Protein AF-K0T192-F1 (afdb_monomer)

InterPro domains:
  IPR023198 Phosphoglycolate phosphatase-like, domain 2 [G3DSA:1.10.150.240] (77-156)
  IPR023214 HAD superfamily [G3DSA:3.40.50.1000] (57-322)
  IPR036412 HAD-like superfamily [SSF56784] (56-324)

Solvent-accessible surface area (backbone atoms only — not comparable to full-atom values): 19691 Å² total; per-residue (Å²): 141,79,86,85,91,85,89,84,87,86,90,85,88,83,91,82,89,82,92,83,71,78,71,62,58,64,53,53,57,54,51,52,52,48,51,51,49,52,49,50,49,51,51,51,55,59,69,56,54,72,80,48,61,34,41,32,39,40,28,33,28,46,86,26,46,43,26,38,75,43,93,63,31,51,75,14,36,69,41,45,15,50,56,52,11,41,42,73,74,70,48,58,98,76,66,70,74,96,75,77,42,59,80,81,72,42,59,68,85,65,49,64,60,38,29,47,43,47,37,46,53,49,48,41,42,63,72,44,46,94,72,48,48,69,68,64,51,51,76,39,40,68,58,26,52,51,42,23,34,55,57,40,67,75,44,54,50,68,48,54,35,36,39,47,44,63,37,75,46,26,67,62,27,40,30,50,44,45,76,74,41,88,40,51,40,26,32,38,36,34,31,45,38,50,59,49,47,44,50,47,34,53,44,62,54,55,55,80,35,62,38,57,32,72,48,91,67,87,80,74,84,88,44,92,94,46,72,92,62,40,46,40,45,11,27,16,69,78,43,67,83,67,54,74,88,44,74,65,43,34,15,52,37,45,16,51,16,43,51,48,22,50,53,55,52,42,70,68,26,84,55,55,82,50,44,41,35,38,36,39,33,23,24,43,68,28,42,53,46,8,45,56,53,35,70,77,33,93,83,53,60,89,80,42,21,36,23,31,43,35,21,29,62,41,95,40,52,46,64,64,49,45,69,69,56,62,80,72,36,91,79,44,37,52,66,45,64,36,56,84,85,32,36,51,31,39,38,74,60,38,34,36,74,72,67,75,44,134

Nearest PDB structures (foldseek):
  8a0m-assembly1_B  TM=4.640E-01  e=2.268E-02  Haemophilus influenzae
  8a0m-assembly1_A  TM=4.652E-01  e=3.056E-02  Haemophilus influenzae
  3uc9-assembly1_A  TM=4.535E-01  e=5.654E+00  Saccharomyces cerevisiae S288C
  3bol-assembly1_B  TM=2.353E-01  e=2.552E+00  T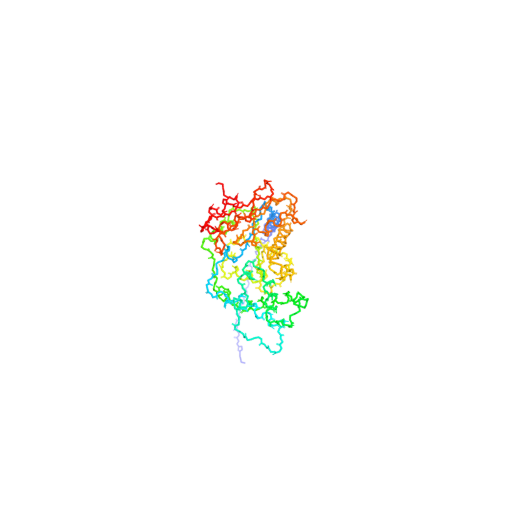hermotoga maritima

Mean predicted aligned error: 8.9 Å

pLDDT: mean 88.18, std 17.3, range [33.03, 98.88]

Organism: Thalassiosira oceanica (NCBI:txid159749)

Radius of gyration: 29.71 Å; Cα contacts (8 Å, |Δi|>4): 617; chains: 1; bounding box: 109×52×79 Å

Foldseek 3Di:
DDDDDDDDDYDDDDDDDDDDDPVVVVVVVVVVVVVVVVVVVVVVVVVPPPQLQAQEEEAEADDLAFKDFAPPCCVFLLNLLLLQLLCVQPNDPPGDDSDDTLVNQDPPLLPVLFASLLSSLSSNCRVCPVNDDLVSSNVCSLVSLLSSLVSSVPDDLCRLCPRMATDAQLLVLLLCCVVPPSNYAYYYQYSHRPSSVLSPCVSHCVVVSVNFAADPDPPDDDRPPCNVSHGAWQYSSNDDPSCNVDSLSSQCRSLVRVLVSLVSSLVPHPDSVSHQEYEYEYADLSRLSSQVVNLPDPSDDPQHATEYEHENSHDDALVRSVVSQPDDDPSRYHYHYDHHPDHSSNNQSVCVSVVNHD

Structure (mmCIF, N/CA/C/O backbone):
data_AF-K0T192-F1
#
_entry.id   AF-K0T192-F1
#
loop_
_atom_site.group_PDB
_atom_site.id
_atom_site.type_symbol
_atom_site.label_atom_id
_atom_site.label_alt_id
_atom_site.label_comp_id
_atom_site.label_asym_id
_atom_site.label_entity_id
_atom_site.label_seq_id
_atom_site.pdbx_PDB_ins_code
_atom_site.Cartn_x
_atom_site.Cartn_y
_atom_site.Cartn_z
_atom_site.occupancy
_atom_site.B_iso_or_equiv
_atom_site.auth_seq_id
_atom_site.auth_comp_id
_atom_site.auth_asym_id
_atom_site.auth_atom_id
_atom_site.pdbx_PDB_model_num
ATOM 1 N N . ASN A 1 1 ? -67.994 -29.868 -55.369 1.00 38.81 1 ASN A N 1
ATOM 2 C CA . ASN A 1 1 ? -68.074 -31.217 -54.784 1.00 38.81 1 ASN A CA 1
ATOM 3 C C . ASN A 1 1 ? -67.898 -31.083 -53.286 1.00 38.81 1 ASN A C 1
ATOM 5 O O . ASN A 1 1 ? -66.833 -30.657 -52.876 1.00 38.81 1 ASN A O 1
ATOM 9 N N . ASP A 1 2 ? -68.826 -31.355 -52.391 1.00 38.16 2 ASP A N 1
ATOM 10 C CA . ASP A 1 2 ? -70.261 -31.602 -52.425 1.00 38.16 2 ASP A CA 1
ATOM 11 C C . ASP A 1 2 ? -70.700 -31.394 -50.968 1.00 38.16 2 ASP A C 1
ATOM 13 O O . ASP A 1 2 ? -70.090 -31.929 -50.043 1.00 38.16 2 ASP A O 1
ATOM 17 N N . THR A 1 3 ? -71.728 -30.581 -50.752 1.00 46.78 3 THR A N 1
ATOM 18 C CA . THR A 1 3 ? -72.638 -30.678 -49.596 1.00 46.78 3 THR A CA 1
ATOM 19 C C . THR A 1 3 ? -73.344 -32.052 -49.645 1.00 46.78 3 THR A C 1
ATOM 21 O O . THR A 1 3 ? -73.442 -32.574 -50.759 1.00 46.78 3 THR A O 1
ATOM 24 N N . PRO A 1 4 ? -73.932 -32.637 -48.558 1.00 61.03 4 PRO A N 1
ATOM 25 C CA . PRO A 1 4 ? -75.023 -31.959 -47.830 1.00 61.03 4 PRO A CA 1
ATOM 26 C C . PRO A 1 4 ? -75.447 -32.431 -46.393 1.00 61.03 4 PRO A C 1
ATOM 28 O O . PRO A 1 4 ? -75.155 -33.528 -45.941 1.00 61.03 4 PRO A O 1
ATOM 31 N N . LEU A 1 5 ? -76.274 -31.571 -45.765 1.00 42.75 5 LEU A N 1
ATOM 32 C CA . LEU A 1 5 ? -77.538 -31.812 -45.013 1.00 42.75 5 LEU A CA 1
ATOM 33 C C . LEU A 1 5 ? -77.615 -32.565 -43.656 1.00 42.75 5 LEU A C 1
ATOM 35 O O . LEU A 1 5 ? -77.166 -33.692 -43.504 1.00 42.75 5 LEU A O 1
ATOM 39 N N . GLY A 1 6 ? -78.416 -31.974 -42.744 1.00 33.03 6 GLY A N 1
ATOM 40 C CA . GLY A 1 6 ? -79.119 -32.655 -41.634 1.00 33.03 6 GLY A CA 1
ATOM 41 C C . GLY A 1 6 ? -79.352 -31.784 -40.379 1.00 33.03 6 GLY A C 1
ATOM 42 O O . GLY A 1 6 ? -78.577 -31.872 -39.443 1.00 33.03 6 GLY A O 1
ATOM 43 N N . VAL A 1 7 ? -80.225 -30.764 -40.388 1.00 39.62 7 VAL A N 1
ATOM 44 C CA . VAL A 1 7 ? -81.619 -30.747 -39.853 1.00 39.62 7 VAL A CA 1
ATOM 45 C C . VAL A 1 7 ? -81.788 -31.074 -38.347 1.00 39.62 7 VAL A C 1
ATOM 47 O O . VAL A 1 7 ? -81.615 -32.220 -37.958 1.00 39.62 7 VAL A O 1
ATOM 50 N N . GLY A 1 8 ? -82.335 -30.124 -37.554 1.00 34.06 8 GLY A N 1
ATOM 51 C CA . GLY A 1 8 ? -83.336 -30.462 -36.512 1.00 34.06 8 GLY A CA 1
ATOM 52 C C . GLY A 1 8 ? -83.352 -29.730 -35.146 1.00 34.06 8 GLY A C 1
ATOM 53 O O . GLY A 1 8 ? -82.794 -30.232 -34.188 1.00 34.06 8 GLY A O 1
ATOM 54 N N . ARG A 1 9 ? -84.140 -28.639 -35.059 1.00 38.06 9 ARG A N 1
ATOM 55 C CA . ARG A 1 9 ? -85.167 -28.272 -34.030 1.00 38.06 9 ARG A CA 1
ATOM 56 C C . ARG A 1 9 ? -84.891 -28.163 -32.493 1.00 38.06 9 ARG A C 1
ATOM 58 O O . ARG A 1 9 ? -84.675 -29.150 -31.814 1.00 38.06 9 ARG A O 1
ATOM 65 N N . LEU A 1 10 ? -85.254 -26.961 -31.992 1.00 37.44 10 LEU A N 1
ATOM 66 C CA . LEU A 1 10 ? -86.164 -26.582 -30.866 1.00 37.44 10 LEU A CA 1
ATOM 67 C C . LEU A 1 10 ? -85.794 -26.757 -29.360 1.00 37.44 10 LEU A C 1
ATOM 69 O O . LEU A 1 10 ? -85.902 -27.838 -28.804 1.00 37.44 10 LEU A O 1
ATOM 73 N N . ALA A 1 11 ? -85.644 -25.583 -28.711 1.00 41.34 11 ALA A N 1
ATOM 74 C CA . ALA A 1 11 ? -86.454 -25.024 -27.596 1.00 41.34 11 ALA A CA 1
ATOM 75 C C . ALA A 1 11 ? -86.122 -25.237 -26.085 1.00 41.34 11 ALA A C 1
ATOM 77 O O . ALA A 1 11 ? -86.049 -26.350 -25.585 1.00 41.34 11 ALA A O 1
ATOM 78 N N . CYS A 1 12 ? -86.160 -24.079 -25.382 1.00 36.75 12 CYS A N 1
ATOM 79 C CA . CYS A 1 12 ? -86.628 -23.770 -24.005 1.00 36.75 12 CYS A CA 1
ATOM 80 C C . CYS A 1 12 ? -85.699 -23.810 -22.754 1.00 36.75 12 CYS A C 1
ATOM 82 O O . CYS A 1 12 ? -85.620 -24.822 -22.074 1.00 36.75 12 CYS A O 1
ATOM 84 N N . GLY A 1 13 ? -85.231 -22.601 -22.357 1.00 36.19 13 GLY A N 1
ATOM 85 C CA . GLY A 1 13 ? -85.265 -21.9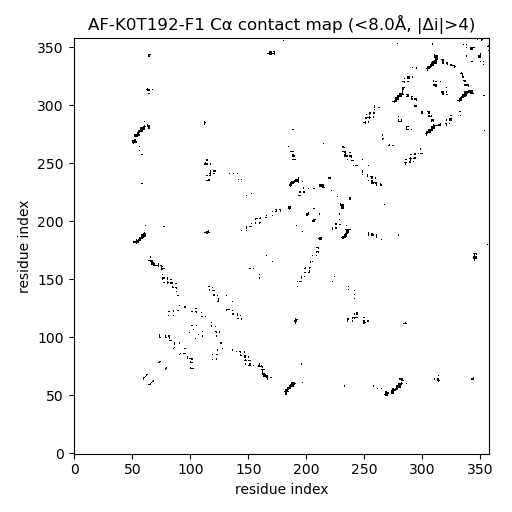91 -20.993 1.00 36.19 13 GLY A CA 1
ATOM 86 C C . GLY A 1 13 ? -84.256 -22.449 -19.913 1.00 36.19 13 GLY A C 1
ATOM 87 O O . GLY A 1 13 ? -83.601 -23.465 -20.099 1.00 36.19 13 GLY A O 1
ATOM 88 N N . PRO A 1 14 ? -84.179 -21.794 -18.725 1.00 49.34 14 PRO A N 1
ATOM 89 C CA . PRO A 1 14 ? -84.374 -20.382 -18.367 1.00 49.34 14 PRO A CA 1
ATOM 90 C C . PRO A 1 14 ? -83.122 -19.749 -17.686 1.00 49.34 14 PRO A C 1
ATOM 92 O O . PRO A 1 14 ? -82.082 -20.376 -17.509 1.00 49.34 14 PRO A O 1
ATOM 95 N N . ALA A 1 15 ? -83.244 -18.467 -17.327 1.00 53.78 15 ALA A N 1
ATOM 96 C CA . ALA A 1 15 ? -82.227 -17.597 -16.734 1.00 53.78 15 ALA A CA 1
ATOM 97 C C . ALA A 1 15 ? -81.631 -18.075 -15.391 1.00 53.78 15 ALA A C 1
ATOM 99 O O . ALA A 1 15 ? -82.355 -18.544 -14.514 1.00 53.78 15 ALA A O 1
ATOM 100 N N . VAL A 1 16 ? -80.329 -17.818 -15.194 1.00 44.53 16 VAL A N 1
ATOM 101 C CA . VAL A 1 16 ? -79.648 -17.834 -13.887 1.00 44.53 16 VAL A CA 1
ATOM 102 C C . VAL A 1 16 ? -78.801 -16.565 -13.770 1.00 44.53 16 VAL A C 1
ATOM 104 O O . VAL A 1 16 ? -77.906 -16.329 -14.579 1.00 44.53 16 VAL A O 1
ATOM 107 N N . GLY A 1 17 ? -79.129 -15.722 -12.789 1.00 41.22 17 GLY A N 1
ATOM 108 C CA . GLY A 1 17 ? -78.385 -14.510 -12.449 1.00 41.22 17 GLY A CA 1
ATOM 109 C C . GLY A 1 17 ? -77.145 -14.818 -11.607 1.00 41.22 17 GLY A C 1
ATOM 110 O O . GLY A 1 17 ? -77.212 -15.583 -10.646 1.00 41.22 17 GLY A O 1
ATOM 111 N N . SER A 1 18 ? -76.022 -14.203 -11.973 1.00 44.81 18 SER A N 1
ATOM 112 C CA . SER A 1 18 ? -74.715 -14.347 -11.323 1.00 44.81 18 SER A CA 1
ATOM 113 C C . SER A 1 18 ? -74.537 -13.368 -10.148 1.00 44.81 18 SER A C 1
ATOM 115 O O . SER A 1 18 ? -74.795 -12.175 -10.321 1.00 44.81 18 SER A O 1
ATOM 117 N N . PRO A 1 19 ? -74.003 -13.792 -8.986 1.00 45.56 19 PRO A N 1
ATOM 118 C CA . PRO A 1 19 ? -73.571 -12.888 -7.925 1.00 45.56 19 PRO A CA 1
ATOM 119 C C . PRO A 1 19 ? -72.075 -12.563 -8.097 1.00 45.56 19 PRO A C 1
ATOM 121 O O . PRO A 1 19 ? -71.219 -13.350 -7.709 1.00 45.56 19 PRO A O 1
ATOM 124 N N . SER A 1 20 ? -71.736 -11.411 -8.691 1.00 50.72 20 SER A N 1
ATOM 125 C CA . SER A 1 20 ? -70.339 -11.049 -9.028 1.00 50.72 20 SER A CA 1
ATOM 126 C C . SER A 1 20 ? -69.867 -9.693 -8.474 1.00 50.72 20 SER A C 1
ATOM 128 O O . SER A 1 20 ? -69.023 -9.041 -9.083 1.00 50.72 20 SER A O 1
ATOM 130 N N . LEU A 1 21 ? -70.377 -9.235 -7.327 1.00 48.25 21 LEU A N 1
ATOM 131 C CA . LEU A 1 21 ? -70.017 -7.900 -6.808 1.00 48.25 21 LEU A CA 1
ATOM 132 C C . LEU A 1 21 ? -69.400 -7.862 -5.401 1.00 48.25 21 LEU A C 1
ATOM 134 O O . LEU A 1 21 ? -68.780 -6.864 -5.056 1.00 48.25 21 LEU A O 1
ATOM 138 N N . ALA A 1 22 ? -69.441 -8.945 -4.617 1.00 45.44 22 ALA A N 1
ATOM 139 C CA . ALA A 1 22 ? -68.890 -8.936 -3.251 1.00 45.44 22 ALA A CA 1
ATOM 140 C C . ALA A 1 22 ? -67.412 -9.384 -3.137 1.00 45.44 22 ALA A C 1
ATOM 142 O O . ALA A 1 22 ? -66.760 -9.093 -2.137 1.00 45.44 22 ALA A O 1
ATOM 143 N N . LEU A 1 23 ? -66.854 -10.059 -4.152 1.00 44.09 23 LEU A N 1
ATOM 144 C CA . LEU A 1 23 ? -65.455 -10.533 -4.150 1.00 44.09 23 LEU A CA 1
ATOM 145 C C . LEU A 1 23 ? -64.446 -9.525 -4.728 1.00 44.09 23 LEU A C 1
ATOM 147 O O . LEU A 1 23 ? -63.244 -9.670 -4.512 1.00 44.09 23 LEU A O 1
ATOM 151 N N . SER A 1 24 ? -64.922 -8.500 -5.441 1.00 48.06 24 SER A N 1
ATOM 152 C CA . SER A 1 24 ? -64.064 -7.489 -6.074 1.00 48.06 24 SER A CA 1
ATOM 153 C C . SER A 1 24 ? -63.526 -6.462 -5.075 1.00 48.06 24 SER A C 1
ATOM 155 O O . SER A 1 24 ? -62.404 -5.991 -5.228 1.00 48.06 24 SER A O 1
ATOM 157 N N . VAL A 1 25 ? -64.300 -6.131 -4.037 1.00 48.94 25 VAL A N 1
ATOM 158 C CA . VAL A 1 25 ? -63.945 -5.064 -3.086 1.00 48.94 25 VAL A CA 1
ATOM 159 C C . VAL A 1 25 ? -62.858 -5.525 -2.106 1.00 48.94 25 VAL A C 1
ATOM 161 O O . VAL A 1 25 ? -61.893 -4.804 -1.879 1.00 48.94 25 VAL A O 1
ATOM 164 N N . ARG A 1 26 ? -62.901 -6.785 -1.641 1.00 48.97 26 ARG A N 1
ATOM 165 C CA . ARG A 1 26 ? -61.877 -7.334 -0.723 1.00 48.97 26 ARG A CA 1
ATOM 166 C C . ARG A 1 26 ? -60.497 -7.551 -1.360 1.00 48.97 26 ARG A C 1
ATOM 168 O O . ARG A 1 26 ? -59.514 -7.674 -0.638 1.00 48.97 26 ARG A O 1
ATOM 175 N N . ARG A 1 27 ? -60.399 -7.616 -2.696 1.00 53.03 27 ARG A N 1
ATOM 176 C CA . ARG A 1 27 ? -59.107 -7.724 -3.403 1.00 53.03 27 ARG A CA 1
ATOM 177 C C . ARG A 1 27 ? -58.397 -6.377 -3.548 1.00 53.03 27 ARG A C 1
ATOM 179 O O . ARG A 1 27 ? -57.174 -6.354 -3.499 1.00 53.03 27 ARG A O 1
ATOM 186 N N . SER A 1 28 ? -59.144 -5.283 -3.694 1.00 55.72 28 SER A N 1
ATOM 187 C CA . SER A 1 28 ? -58.576 -3.931 -3.791 1.00 55.72 28 SER A CA 1
ATOM 188 C C . SER A 1 28 ? -57.944 -3.502 -2.466 1.00 55.72 28 SER A C 1
ATOM 190 O O . SER A 1 28 ? -56.782 -3.112 -2.457 1.00 55.72 28 SER A O 1
ATOM 192 N N . GLU A 1 29 ? -58.639 -3.697 -1.344 1.00 60.88 29 GLU A N 1
ATOM 193 C CA . GLU A 1 29 ? -58.122 -3.317 -0.020 1.00 60.88 29 GLU A CA 1
ATOM 194 C C . GLU A 1 29 ? -56.867 -4.115 0.378 1.00 60.88 29 GLU A C 1
ATOM 196 O O . GLU A 1 29 ? -55.925 -3.560 0.941 1.00 60.88 29 GLU A O 1
ATOM 201 N N . ALA A 1 30 ? -56.802 -5.405 0.026 1.00 62.91 30 ALA A N 1
ATOM 202 C CA . ALA A 1 30 ? -55.626 -6.238 0.285 1.00 62.91 30 ALA A CA 1
ATOM 203 C C . ALA A 1 30 ? -54.412 -5.851 -0.581 1.00 62.91 30 ALA A C 1
ATOM 205 O O . ALA A 1 30 ? -53.273 -5.931 -0.122 1.00 62.91 30 ALA A O 1
ATOM 206 N N . MET A 1 31 ? -54.635 -5.419 -1.827 1.00 67.19 31 MET A N 1
ATOM 207 C CA . MET A 1 31 ? -53.557 -4.968 -2.712 1.00 67.19 31 MET A CA 1
ATOM 208 C C . MET A 1 31 ? -53.006 -3.599 -2.310 1.00 67.19 31 MET A C 1
ATOM 210 O O . MET A 1 31 ? -51.795 -3.393 -2.390 1.00 67.19 31 MET A O 1
ATOM 214 N N . ASP A 1 32 ? -53.858 -2.691 -1.841 1.00 68.94 32 ASP A N 1
ATOM 215 C CA . ASP A 1 32 ? -53.417 -1.383 -1.354 1.00 68.94 32 ASP A CA 1
ATOM 216 C C . ASP A 1 32 ? -52.688 -1.508 -0.008 1.00 68.94 32 ASP A C 1
ATOM 218 O O . ASP A 1 32 ? -51.630 -0.907 0.166 1.00 68.94 32 ASP A O 1
ATOM 222 N N . ALA A 1 33 ? -53.143 -2.391 0.890 1.00 66.81 33 ALA A N 1
ATOM 223 C CA . ALA A 1 33 ? -52.414 -2.717 2.119 1.00 66.81 33 ALA A CA 1
ATOM 224 C C . ALA A 1 33 ? -51.033 -3.342 1.840 1.00 66.81 33 ALA A C 1
ATOM 226 O O . ALA A 1 33 ? -50.056 -2.980 2.492 1.00 66.81 33 ALA A O 1
ATOM 227 N N . MET A 1 34 ? -50.918 -4.226 0.839 1.00 69.38 34 MET A N 1
ATOM 228 C CA . MET A 1 34 ? -49.634 -4.819 0.439 1.00 69.38 34 MET A CA 1
ATOM 229 C C . MET A 1 34 ? -48.688 -3.783 -0.184 1.00 69.38 34 MET A C 1
ATOM 231 O O . MET A 1 34 ? -47.492 -3.806 0.085 1.00 69.38 34 MET A O 1
ATOM 235 N N . ARG A 1 35 ? -49.203 -2.839 -0.982 1.00 69.75 35 ARG A N 1
ATOM 236 C CA . ARG A 1 35 ? -48.398 -1.744 -1.551 1.00 69.75 35 ARG A CA 1
ATOM 237 C C . ARG A 1 35 ? -47.896 -0.784 -0.481 1.00 69.75 35 ARG A C 1
ATOM 239 O O . ARG A 1 35 ? -46.736 -0.391 -0.535 1.00 69.75 35 ARG A O 1
ATOM 246 N N . VAL A 1 36 ? -48.736 -0.449 0.498 1.00 70.19 36 VAL A N 1
ATOM 247 C CA . VAL A 1 36 ? -48.335 0.371 1.649 1.00 70.19 36 VAL A CA 1
ATOM 248 C C . VAL A 1 36 ? -47.313 -0.374 2.507 1.00 70.19 36 VAL A C 1
ATOM 250 O O . VAL A 1 36 ? -46.310 0.218 2.882 1.00 70.19 36 VAL A O 1
ATOM 253 N N . PHE A 1 37 ? -47.490 -1.677 2.746 1.00 70.94 37 PHE A N 1
ATOM 254 C CA . PHE A 1 37 ? -46.514 -2.490 3.475 1.00 70.94 37 PHE A CA 1
ATOM 255 C C . PHE A 1 37 ? -45.171 -2.590 2.734 1.00 70.94 37 PHE A C 1
ATOM 257 O O . PHE A 1 37 ? -44.131 -2.356 3.336 1.00 70.94 37 PHE A O 1
ATOM 264 N N . CYS A 1 38 ? -45.171 -2.838 1.419 1.00 67.00 38 CYS A N 1
ATOM 265 C CA . CYS A 1 38 ? -43.949 -2.838 0.609 1.00 67.00 38 CYS A CA 1
ATOM 266 C C . CYS A 1 38 ? -43.269 -1.464 0.567 1.00 67.00 38 CYS A C 1
ATOM 268 O O . CYS A 1 38 ? -42.047 -1.405 0.636 1.00 67.00 38 CYS A O 1
ATOM 270 N N . ALA A 1 39 ? -44.030 -0.368 0.487 1.00 64.56 39 ALA A N 1
ATOM 271 C CA . ALA A 1 39 ? -43.477 0.984 0.513 1.00 64.56 39 ALA A CA 1
ATOM 272 C C . ALA A 1 39 ? -42.888 1.334 1.887 1.00 64.56 39 ALA A C 1
ATOM 274 O O . ALA A 1 39 ? -41.795 1.878 1.950 1.00 64.56 39 ALA A O 1
ATOM 275 N N . VAL A 1 40 ? -43.554 0.962 2.985 1.00 66.38 40 VAL A N 1
ATOM 276 C CA . VAL A 1 40 ? -43.041 1.160 4.350 1.00 66.38 40 VAL A CA 1
ATOM 277 C C . VAL A 1 40 ? -41.821 0.280 4.610 1.00 66.38 40 VAL A C 1
ATOM 279 O O . VAL A 1 40 ? -40.857 0.774 5.175 1.00 66.38 40 VAL A O 1
ATOM 282 N N . CYS A 1 41 ? -41.797 -0.977 4.157 1.00 56.59 41 CYS A N 1
ATOM 283 C CA . CYS A 1 41 ? -40.611 -1.831 4.252 1.00 56.59 41 CYS A CA 1
ATOM 284 C C . CYS A 1 41 ? -39.456 -1.301 3.400 1.00 56.59 41 CYS A C 1
ATOM 286 O O . CYS A 1 41 ? -38.338 -1.277 3.889 1.00 56.59 41 CYS A O 1
ATOM 288 N N . ALA A 1 42 ? -39.707 -0.829 2.176 1.00 56.59 42 ALA A N 1
ATOM 289 C CA . ALA A 1 42 ? -38.678 -0.214 1.340 1.00 56.59 42 ALA A CA 1
ATOM 290 C C . ALA A 1 42 ? -38.160 1.096 1.950 1.00 56.59 42 ALA A C 1
ATOM 292 O O . ALA A 1 42 ? -36.959 1.314 1.970 1.00 56.59 42 ALA A O 1
ATOM 293 N N . SER A 1 43 ? -39.028 1.938 2.515 1.00 52.34 43 SER A N 1
ATOM 294 C CA . SER A 1 43 ? -38.622 3.155 3.224 1.00 52.34 43 SER A CA 1
ATOM 295 C C . SER A 1 43 ? -37.920 2.866 4.552 1.00 52.34 43 SER A C 1
ATOM 297 O O . SER A 1 43 ? -37.028 3.615 4.918 1.00 52.34 43 SER A O 1
ATOM 299 N N . LEU A 1 44 ? -38.268 1.786 5.259 1.00 48.12 44 LEU A N 1
ATOM 300 C CA . LEU A 1 44 ? -37.574 1.352 6.475 1.00 48.12 44 LEU A CA 1
ATOM 301 C C . LEU A 1 44 ? -36.216 0.712 6.143 1.00 48.12 44 LEU A C 1
ATOM 303 O O . LEU A 1 44 ? -35.260 0.959 6.859 1.00 48.12 44 LEU A O 1
ATOM 307 N N . LEU A 1 45 ? -36.101 -0.029 5.035 1.00 48.66 45 LEU A N 1
ATOM 308 C CA . LEU A 1 45 ? -34.823 -0.506 4.486 1.00 48.66 45 LEU A CA 1
ATOM 309 C C . LEU A 1 45 ? -33.949 0.646 3.964 1.00 48.66 45 LEU A C 1
ATOM 311 O O . LEU A 1 45 ? -32.739 0.592 4.117 1.00 48.66 45 LEU A O 1
ATOM 315 N N . MET A 1 46 ? -34.552 1.699 3.407 1.00 49.06 46 MET A N 1
ATOM 316 C CA . MET A 1 46 ? -33.853 2.921 2.983 1.00 49.06 46 MET A CA 1
ATOM 317 C 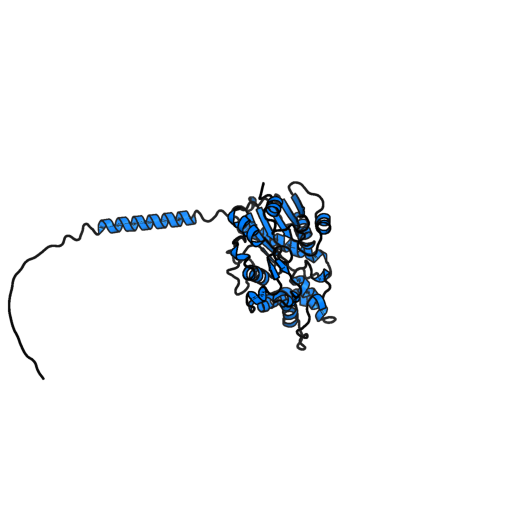C . MET A 1 46 ? -33.495 3.847 4.154 1.00 49.06 46 MET A C 1
ATOM 319 O O . MET A 1 46 ? -32.581 4.640 4.021 1.00 49.06 46 MET A O 1
ATOM 323 N N . LEU A 1 47 ? -34.198 3.771 5.291 1.00 43.03 47 LEU A N 1
ATOM 324 C CA . LEU A 1 47 ? -33.824 4.440 6.550 1.00 43.03 47 LEU A CA 1
ATOM 325 C C . LEU A 1 47 ? -32.813 3.621 7.369 1.00 43.03 47 LEU A C 1
ATOM 327 O O . LEU A 1 47 ? -32.223 4.140 8.310 1.00 43.03 47 LEU A O 1
ATOM 331 N N . LEU A 1 48 ? -32.626 2.351 7.003 1.00 42.44 48 LEU A N 1
ATOM 332 C CA . LEU A 1 48 ? -31.514 1.493 7.407 1.00 42.44 48 LEU A CA 1
ATOM 333 C C . LEU A 1 48 ? -30.373 1.546 6.379 1.00 42.44 48 LEU A C 1
ATOM 335 O O . LEU A 1 48 ? -29.543 0.640 6.359 1.00 42.44 48 LEU A O 1
ATOM 339 N N . SER A 1 49 ? -30.322 2.581 5.527 1.00 47.00 49 SER A N 1
ATOM 340 C CA . SER A 1 49 ? -29.072 2.965 4.872 1.00 47.00 49 SER A CA 1
ATOM 341 C C . SER A 1 49 ? -28.028 3.077 5.976 1.00 47.00 49 SER A C 1
ATOM 343 O O . SER A 1 49 ? -28.204 3.866 6.909 1.00 47.00 49 SER A O 1
ATOM 345 N N . SER A 1 50 ? -27.053 2.173 5.927 1.00 51.88 50 SER A N 1
ATOM 346 C CA . SER A 1 50 ? -26.052 1.955 6.957 1.00 51.88 50 SER A CA 1
ATOM 347 C C . SER A 1 50 ? -25.486 3.290 7.400 1.00 51.88 50 SER A C 1
ATOM 349 O O . SER A 1 50 ? -24.926 4.033 6.599 1.00 51.88 50 SER A O 1
ATOM 351 N N . VAL A 1 51 ? -25.653 3.590 8.686 1.00 52.41 51 VAL A N 1
ATOM 352 C CA . VAL A 1 51 ? -24.857 4.630 9.321 1.00 52.41 51 VAL A CA 1
ATOM 353 C C . VAL A 1 51 ? -23.421 4.122 9.239 1.00 52.41 51 VAL A C 1
ATOM 355 O O . VAL A 1 51 ? -23.064 3.199 9.973 1.00 52.41 51 VAL A O 1
ATOM 358 N N . HIS A 1 52 ? -22.623 4.633 8.300 1.00 67.81 52 HIS A N 1
ATOM 359 C CA . HIS A 1 52 ? -21.224 4.229 8.141 1.00 67.81 52 HIS A CA 1
ATOM 360 C C . HIS A 1 52 ? -20.393 4.962 9.193 1.00 67.81 52 HIS A C 1
ATOM 362 O O . HIS A 1 52 ? -19.681 5.927 8.913 1.00 67.81 52 HIS A O 1
ATOM 368 N N . GLY A 1 53 ? -20.563 4.540 10.443 1.00 83.38 53 GLY A N 1
ATOM 369 C CA . GLY A 1 53 ? -19.809 5.050 11.573 1.00 83.38 53 GLY A CA 1
ATOM 370 C C . GLY A 1 53 ? -18.606 4.169 11.851 1.00 83.38 53 GLY A C 1
ATOM 371 O O . GLY A 1 53 ? -18.723 3.175 12.561 1.00 83.38 53 GLY A O 1
ATOM 372 N N . PHE A 1 54 ? -17.448 4.538 11.307 1.00 94.00 54 PHE A N 1
ATOM 373 C CA . PHE A 1 54 ? -16.187 3.867 11.613 1.00 94.00 54 PHE A CA 1
ATOM 374 C C . PHE A 1 54 ? -15.478 4.571 12.769 1.00 94.00 54 PHE A C 1
ATOM 376 O O . PHE A 1 54 ? -15.251 5.781 12.730 1.00 94.00 54 PHE A O 1
ATOM 383 N N . SER A 1 55 ? -15.090 3.814 13.792 1.00 97.19 55 SER A N 1
ATOM 384 C CA . SER A 1 55 ? -14.231 4.312 14.870 1.00 97.19 55 SER A CA 1
ATOM 385 C C . SER A 1 55 ? -12.749 4.183 14.507 1.00 97.19 55 SER A C 1
ATOM 387 O O . SER A 1 55 ? -11.920 4.994 14.936 1.00 97.19 55 SER A O 1
ATOM 389 N N . THR A 1 56 ? -12.427 3.180 13.684 1.00 98.50 56 THR A N 1
ATOM 390 C CA . THR A 1 56 ? -11.065 2.783 13.330 1.00 98.50 56 THR A CA 1
ATOM 391 C C . THR A 1 56 ? -10.943 2.547 11.829 1.00 98.50 56 THR A C 1
ATOM 393 O O . THR A 1 56 ? -11.794 1.899 11.227 1.00 98.50 56 THR A O 1
ATOM 396 N N . LEU A 1 57 ? -9.853 3.026 11.233 1.00 98.75 57 LEU A N 1
ATOM 397 C CA . LEU A 1 57 ? -9.432 2.673 9.879 1.00 98.75 57 LEU A CA 1
ATOM 398 C C . LEU A 1 57 ? -8.176 1.802 9.951 1.00 98.75 57 LEU A C 1
ATOM 400 O O . LEU A 1 57 ? -7.154 2.244 10.475 1.00 98.75 57 LEU A O 1
ATOM 404 N N . ILE A 1 58 ? -8.226 0.598 9.388 1.00 98.88 58 ILE A N 1
ATOM 405 C CA . ILE A 1 58 ? -7.051 -0.254 9.188 1.00 98.88 58 ILE A CA 1
ATOM 406 C C . ILE A 1 58 ? -6.663 -0.216 7.712 1.00 98.88 58 ILE A C 1
ATOM 408 O O . ILE A 1 58 ? -7.480 -0.474 6.831 1.00 98.88 58 ILE A O 1
ATOM 412 N N . THR A 1 59 ? -5.406 0.099 7.429 1.00 98.88 59 THR A N 1
ATOM 413 C CA . THR A 1 59 ? -4.860 0.045 6.070 1.00 98.88 59 THR A CA 1
ATOM 414 C C . THR A 1 59 ? -3.722 -0.953 6.011 1.00 98.88 59 THR A C 1
ATOM 416 O O . THR A 1 59 ? -2.899 -1.000 6.922 1.00 98.88 59 THR A O 1
ATOM 419 N N . PHE A 1 60 ? -3.667 -1.731 4.938 1.00 98.88 60 PHE A N 1
ATOM 420 C CA . PHE A 1 60 ? -2.616 -2.719 4.726 1.00 98.88 60 PHE A CA 1
ATOM 421 C C . PHE A 1 60 ? -1.758 -2.348 3.519 1.00 98.88 60 PHE A C 1
ATOM 423 O O . PHE A 1 60 ? -2.304 -1.989 2.470 1.00 98.88 60 PHE A O 1
ATOM 430 N N . ASP A 1 61 ? -0.440 -2.500 3.637 1.00 98.44 61 ASP A N 1
ATOM 431 C CA . ASP A 1 61 ? 0.383 -2.770 2.460 1.00 98.44 61 ASP A CA 1
ATOM 432 C C . ASP A 1 61 ? 0.094 -4.183 1.916 1.00 98.44 61 ASP A C 1
ATOM 434 O O . ASP A 1 61 ? -0.576 -5.009 2.543 1.00 98.44 61 ASP A O 1
ATOM 438 N N . VAL A 1 62 ? 0.556 -4.462 0.700 1.00 97.38 62 VAL A N 1
ATOM 439 C CA . VAL A 1 62 ? 0.290 -5.708 -0.017 1.00 97.38 62 VAL A CA 1
ATOM 440 C C . VAL A 1 62 ? 1.484 -6.653 0.051 1.00 97.38 62 VAL A C 1
ATOM 442 O O . VAL A 1 62 ? 1.374 -7.737 0.631 1.00 97.38 62 VAL A O 1
ATOM 445 N N . ASP A 1 63 ? 2.591 -6.279 -0.589 1.00 95.06 63 ASP A N 1
ATOM 446 C CA . ASP A 1 63 ? 3.704 -7.176 -0.891 1.00 95.06 63 ASP A CA 1
ATOM 447 C C . ASP A 1 63 ? 4.652 -7.272 0.312 1.00 95.06 63 ASP A C 1
ATOM 449 O O . ASP A 1 63 ? 5.400 -6.349 0.585 1.00 95.06 63 ASP A O 1
ATOM 453 N N . GLY A 1 64 ? 4.638 -8.421 0.988 1.00 95.19 64 GLY A N 1
ATOM 454 C CA . GLY A 1 64 ? 5.351 -8.681 2.242 1.00 95.19 64 GLY A CA 1
ATOM 455 C C . GLY A 1 64 ? 4.446 -8.623 3.476 1.00 95.19 64 GLY A C 1
ATOM 456 O O . GLY A 1 64 ? 4.789 -9.213 4.498 1.00 95.19 64 GLY A O 1
ATOM 457 N N . THR A 1 65 ? 3.249 -8.034 3.354 1.00 97.81 65 THR A N 1
ATOM 458 C CA . THR A 1 65 ? 2.295 -7.828 4.460 1.00 97.81 65 THR A CA 1
ATOM 459 C C . THR A 1 65 ? 1.058 -8.726 4.379 1.00 97.81 65 THR A C 1
ATOM 461 O O . THR A 1 65 ? 0.745 -9.452 5.324 1.00 97.81 65 THR A O 1
ATOM 464 N N . LEU A 1 66 ? 0.350 -8.721 3.244 1.00 98.44 66 LEU A N 1
ATOM 465 C CA . LEU A 1 66 ? -0.779 -9.627 2.974 1.00 98.44 66 LEU A CA 1
ATOM 466 C C . LEU A 1 66 ? -0.368 -10.784 2.061 1.00 98.44 66 LEU A C 1
ATOM 468 O O . LEU A 1 66 ? -0.916 -11.887 2.137 1.00 98.44 66 LEU A O 1
ATOM 472 N N . VAL A 1 67 ? 0.587 -10.518 1.174 1.00 97.31 67 VAL A N 1
ATOM 473 C CA . VAL A 1 67 ? 0.984 -11.390 0.074 1.00 97.31 67 VAL A CA 1
ATOM 474 C C . VAL A 1 67 ? 2.482 -11.627 0.142 1.00 97.31 67 VAL A C 1
ATOM 476 O O . VAL A 1 67 ? 3.268 -10.698 0.255 1.00 97.31 67 VAL A O 1
ATOM 479 N N . SER A 1 68 ? 2.890 -12.881 0.023 1.00 95.62 68 SER A N 1
ATOM 480 C CA . SER A 1 68 ? 4.287 -13.262 -0.161 1.00 95.62 68 SER A CA 1
ATOM 481 C C . SER A 1 68 ? 4.640 -13.338 -1.643 1.00 95.62 68 SER A C 1
ATOM 483 O O . SER A 1 68 ? 3.821 -13.755 -2.466 1.00 95.62 68 SER A O 1
ATOM 485 N N . SER A 1 69 ? 5.881 -12.983 -1.968 1.00 92.62 69 SER A N 1
ATOM 486 C CA . SER A 1 69 ? 6.473 -13.213 -3.286 1.00 92.62 69 SER A CA 1
ATOM 487 C C . SER A 1 69 ? 7.457 -14.380 -3.230 1.00 92.62 69 SER A C 1
ATOM 489 O O . SER A 1 69 ? 8.244 -14.511 -2.295 1.00 92.62 69 SER A O 1
ATOM 491 N N . SER A 1 70 ? 7.424 -15.231 -4.250 1.00 89.38 70 SER A N 1
ATOM 492 C CA . SER A 1 70 ? 8.370 -16.333 -4.448 1.00 89.38 70 SER A CA 1
ATOM 493 C C . SER A 1 70 ? 9.458 -15.945 -5.461 1.00 89.38 70 SER A C 1
ATOM 495 O O . SER A 1 70 ? 9.254 -15.025 -6.259 1.00 89.38 70 SER A O 1
ATOM 497 N N . PRO A 1 71 ? 10.624 -16.621 -5.468 1.00 85.62 71 PRO A N 1
ATOM 498 C CA . PRO A 1 71 ? 11.643 -16.388 -6.489 1.00 85.62 71 PRO A CA 1
ATOM 499 C C . PRO A 1 71 ? 11.058 -16.511 -7.903 1.00 85.62 71 PRO A C 1
ATOM 501 O O . PRO A 1 71 ? 10.379 -17.493 -8.208 1.00 85.62 71 PRO A O 1
ATOM 504 N N . GLY A 1 72 ? 11.329 -15.535 -8.772 1.00 83.62 72 GLY A N 1
ATOM 505 C CA . GLY A 1 72 ? 10.739 -15.471 -10.110 1.00 83.62 72 GLY A CA 1
ATOM 506 C C . GLY A 1 72 ? 9.520 -14.552 -10.229 1.00 83.62 72 GLY A C 1
ATOM 507 O O . GLY A 1 72 ? 8.951 -14.469 -11.320 1.00 83.62 72 GLY A O 1
ATOM 508 N N . TRP A 1 73 ? 9.111 -13.861 -9.156 1.00 88.69 73 TRP A N 1
ATOM 509 C CA . TRP A 1 73 ? 8.025 -12.871 -9.183 1.00 88.69 73 TRP A CA 1
ATOM 510 C C . TRP A 1 73 ? 8.240 -11.787 -10.252 1.00 88.69 73 TRP A C 1
ATOM 512 O O . TRP A 1 73 ? 7.276 -11.304 -10.846 1.00 88.69 73 TRP A O 1
ATOM 522 N N . GLU A 1 74 ? 9.495 -11.458 -10.575 1.00 87.62 74 GLU A N 1
ATOM 523 C CA . GLU A 1 74 ? 9.860 -10.473 -11.595 1.00 87.62 74 GLU A CA 1
ATOM 524 C C . GLU A 1 74 ? 9.413 -10.890 -13.007 1.00 87.62 74 GLU A C 1
ATOM 526 O O . GLU A 1 74 ? 9.243 -10.051 -13.891 1.00 87.62 74 GLU A O 1
ATOM 531 N N . LYS A 1 75 ? 9.163 -12.190 -13.210 1.00 87.19 75 LYS A N 1
ATOM 532 C CA . LYS A 1 75 ? 8.619 -12.766 -14.449 1.00 87.19 75 LYS A CA 1
ATOM 533 C C . LYS A 1 75 ? 7.090 -12.835 -14.449 1.00 87.19 75 LYS A C 1
ATOM 535 O O . LYS A 1 75 ? 6.501 -13.174 -15.478 1.00 87.19 75 LYS A O 1
ATOM 540 N N . GLY A 1 76 ? 6.450 -12.530 -13.321 1.00 91.56 76 GLY A N 1
ATOM 541 C CA . GLY A 1 76 ? 5.001 -12.409 -13.193 1.00 91.56 76 GLY A CA 1
ATOM 542 C C . GLY A 1 76 ? 4.440 -11.241 -14.009 1.00 91.56 76 GLY A C 1
ATOM 543 O O . GLY A 1 76 ? 5.176 -10.463 -14.622 1.00 91.56 76 GLY A O 1
ATOM 544 N N . ALA A 1 77 ? 3.111 -11.111 -14.049 1.00 94.62 77 ALA A N 1
ATOM 545 C CA . ALA A 1 77 ? 2.455 -10.048 -14.817 1.00 94.62 77 ALA A CA 1
ATOM 546 C C . ALA A 1 77 ? 2.884 -8.641 -14.355 1.00 94.62 77 ALA A C 1
ATOM 548 O O . ALA A 1 77 ? 3.266 -7.821 -15.187 1.00 94.62 77 ALA A O 1
ATOM 549 N N . HIS A 1 78 ? 2.898 -8.389 -13.039 1.00 95.94 78 HIS A N 1
ATOM 550 C CA . HIS A 1 78 ? 3.283 -7.088 -12.471 1.00 95.94 78 HIS A CA 1
ATOM 551 C C . HIS A 1 78 ? 4.752 -6.747 -12.753 1.00 95.94 78 HIS A C 1
ATOM 553 O O . HIS A 1 78 ? 5.018 -5.686 -13.312 1.00 95.94 78 HIS A O 1
ATOM 559 N N . GLY A 1 79 ? 5.690 -7.668 -12.497 1.00 93.75 79 GLY A N 1
ATOM 560 C CA . GLY A 1 79 ? 7.121 -7.459 -12.761 1.00 93.75 79 GLY A CA 1
ATOM 561 C C . GLY A 1 79 ? 7.429 -7.145 -14.231 1.00 93.75 79 GLY A C 1
ATOM 562 O O . GLY A 1 79 ? 8.148 -6.190 -14.524 1.00 93.75 79 GLY A O 1
ATOM 563 N N . ARG A 1 80 ? 6.813 -7.877 -15.172 1.00 93.62 80 ARG A N 1
ATOM 564 C CA . ARG A 1 80 ? 6.977 -7.629 -16.618 1.00 93.62 80 ARG A CA 1
ATOM 565 C C . ARG A 1 80 ? 6.352 -6.315 -17.088 1.00 93.62 80 ARG A C 1
ATOM 567 O O . ARG A 1 80 ? 6.862 -5.708 -18.029 1.00 93.62 80 ARG A O 1
ATOM 574 N N . SER A 1 81 ? 5.275 -5.869 -16.441 1.00 96.12 81 SER A N 1
ATOM 575 C CA . SER A 1 81 ? 4.547 -4.666 -16.856 1.00 96.12 81 SER A CA 1
ATOM 576 C C . SER A 1 81 ? 5.387 -3.388 -16.756 1.00 96.12 81 SER A C 1
ATOM 578 O O . SER A 1 81 ? 5.191 -2.475 -17.551 1.00 96.12 81 SER A O 1
ATOM 580 N N . PHE A 1 82 ? 6.365 -3.336 -15.844 1.00 96.06 82 PHE A N 1
ATOM 581 C CA . PHE A 1 82 ? 7.235 -2.173 -15.664 1.00 96.06 82 PHE A CA 1
ATOM 582 C C . PHE A 1 82 ? 8.064 -1.849 -16.908 1.00 96.06 82 PHE A C 1
ATOM 584 O O . PHE A 1 82 ? 8.037 -0.723 -17.402 1.00 96.06 82 PHE A O 1
ATOM 591 N N . ILE A 1 83 ? 8.801 -2.837 -17.422 1.00 92.81 83 ILE A N 1
ATOM 592 C CA . ILE A 1 83 ? 9.663 -2.647 -18.596 1.00 92.81 83 ILE A CA 1
ATOM 593 C C . ILE A 1 83 ? 8.813 -2.391 -19.833 1.00 92.81 83 ILE A C 1
ATOM 595 O O . ILE A 1 83 ? 9.122 -1.480 -20.597 1.00 92.81 83 ILE A O 1
ATOM 599 N N . HIS A 1 84 ? 7.704 -3.127 -19.972 1.00 93.25 84 HIS A N 1
ATOM 600 C CA . HIS A 1 84 ? 6.715 -2.896 -21.025 1.00 93.25 84 HIS A CA 1
ATOM 601 C C . HIS A 1 84 ? 6.218 -1.446 -21.029 1.00 93.25 84 HIS A C 1
ATOM 603 O O . HIS A 1 84 ? 6.222 -0.800 -22.072 1.00 93.25 84 HIS A O 1
ATOM 609 N N . ALA A 1 85 ? 5.842 -0.901 -19.872 1.00 95.69 85 ALA A N 1
ATOM 610 C CA . ALA A 1 85 ? 5.326 0.459 -19.770 1.00 95.69 85 ALA A CA 1
ATOM 611 C C . ALA A 1 85 ? 6.368 1.530 -20.110 1.00 95.69 85 ALA A C 1
ATOM 613 O O . ALA A 1 85 ? 6.058 2.473 -20.840 1.00 95.69 85 ALA A O 1
ATOM 614 N N . VAL A 1 86 ? 7.602 1.391 -19.612 1.00 94.38 86 VAL A N 1
ATOM 615 C CA . VAL A 1 86 ? 8.680 2.340 -19.929 1.00 94.38 86 VAL A CA 1
ATOM 616 C C . VAL A 1 86 ? 9.005 2.303 -21.424 1.00 94.38 86 VAL A C 1
ATOM 618 O O . VAL A 1 86 ? 9.059 3.359 -22.053 1.00 94.38 86 VAL A O 1
ATOM 621 N N . ASP A 1 87 ? 9.163 1.113 -22.009 1.00 91.38 87 ASP A N 1
ATOM 622 C CA . ASP A 1 87 ? 9.430 0.946 -23.444 1.00 91.38 87 ASP A CA 1
ATOM 623 C C . ASP A 1 87 ? 8.286 1.512 -24.296 1.00 91.38 87 ASP A C 1
ATOM 625 O O . ASP A 1 87 ? 8.508 2.289 -25.218 1.00 91.38 87 ASP A O 1
ATOM 629 N N . LYS A 1 88 ? 7.033 1.233 -23.936 1.00 92.75 88 LYS A N 1
ATOM 630 C CA . LYS A 1 88 ? 5.881 1.681 -24.718 1.00 92.75 88 LYS A CA 1
ATOM 631 C C . LYS A 1 88 ? 5.669 3.197 -24.702 1.00 92.75 88 LYS A C 1
ATOM 633 O O . LYS A 1 88 ? 5.221 3.754 -25.704 1.00 92.75 88 LYS A O 1
ATOM 638 N N . VAL A 1 89 ? 5.938 3.856 -23.574 1.00 94.88 89 VAL A N 1
ATOM 639 C CA . VAL A 1 89 ? 5.617 5.282 -23.359 1.00 94.88 89 VAL A CA 1
ATOM 640 C C . VAL A 1 89 ? 6.812 6.202 -23.629 1.00 94.88 89 VAL A C 1
ATOM 642 O O . VAL A 1 89 ? 6.638 7.352 -24.065 1.00 94.88 89 VAL A O 1
ATOM 645 N N . LEU A 1 90 ? 8.025 5.719 -23.349 1.00 91.12 90 LEU A N 1
ATOM 646 C CA . LEU A 1 90 ? 9.272 6.480 -23.456 1.00 91.12 90 LEU A CA 1
ATOM 647 C C . LEU A 1 90 ? 10.275 5.885 -24.451 1.00 91.12 90 LEU A C 1
ATOM 649 O O . LEU A 1 90 ? 11.233 6.578 -24.803 1.00 91.12 90 LEU A O 1
ATOM 653 N N . GLY A 1 91 ? 10.085 4.639 -24.889 1.00 77.75 91 GLY A N 1
ATOM 654 C CA . GLY A 1 91 ? 10.964 3.980 -25.848 1.00 77.75 91 GLY A CA 1
ATOM 655 C C . GLY A 1 91 ? 11.006 4.699 -27.194 1.00 77.75 91 GLY A C 1
ATOM 656 O O . GLY A 1 91 ? 10.072 5.389 -27.611 1.00 77.75 91 GLY A O 1
ATOM 657 N N . ARG A 1 92 ? 12.156 4.564 -27.853 1.00 65.62 92 ARG A N 1
ATOM 658 C CA . ARG A 1 92 ? 12.388 4.989 -29.236 1.00 65.62 92 ARG A CA 1
ATOM 659 C C . ARG A 1 92 ? 12.112 3.810 -30.178 1.00 65.62 92 ARG A C 1
ATOM 661 O O . ARG A 1 92 ? 11.932 2.685 -29.725 1.00 65.62 92 ARG A O 1
ATOM 668 N N . ASP A 1 93 ? 12.077 4.073 -31.486 1.00 53.94 93 ASP A N 1
ATOM 669 C CA . ASP A 1 93 ? 11.804 3.074 -32.539 1.00 53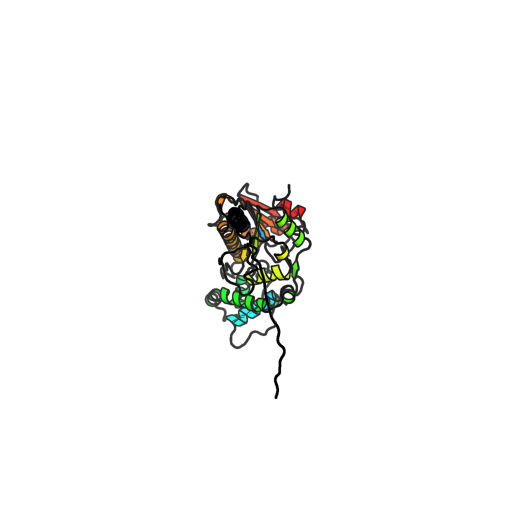.94 93 ASP A CA 1
ATOM 670 C C . ASP A 1 93 ? 12.734 1.832 -32.491 1.00 53.94 93 ASP A C 1
ATOM 672 O O . ASP A 1 93 ? 12.417 0.784 -33.055 1.00 53.94 93 ASP A O 1
ATOM 676 N N . ASP A 1 94 ? 13.873 1.923 -31.802 1.00 49.34 94 ASP A N 1
ATOM 677 C CA . ASP A 1 94 ? 14.767 0.836 -31.412 1.00 49.34 94 ASP A CA 1
ATOM 678 C C . ASP A 1 94 ? 14.374 0.245 -30.043 1.00 49.34 94 ASP A C 1
ATOM 680 O O . ASP A 1 94 ? 15.009 0.504 -29.023 1.00 49.34 94 ASP A O 1
ATOM 684 N N . ALA A 1 95 ? 13.307 -0.562 -30.058 1.00 52.88 95 ALA A N 1
ATOM 685 C CA . ALA A 1 95 ? 12.738 -1.268 -28.907 1.00 52.88 95 ALA A CA 1
ATOM 686 C C . ALA A 1 95 ? 13.807 -1.868 -27.976 1.00 52.88 95 ALA A C 1
ATOM 688 O O . ALA A 1 95 ? 14.695 -2.613 -28.417 1.00 52.88 95 ALA A O 1
ATOM 689 N N . PHE A 1 96 ? 13.692 -1.594 -26.675 1.00 56.94 96 PHE A N 1
ATOM 690 C CA . PHE A 1 96 ? 14.516 -2.263 -25.677 1.00 56.94 96 PHE A CA 1
ATOM 691 C C . PHE A 1 96 ? 14.266 -3.775 -25.759 1.00 56.94 96 PHE A C 1
ATOM 693 O O . PHE A 1 96 ? 13.130 -4.237 -25.867 1.00 56.94 96 PHE A O 1
ATOM 700 N N . GLY A 1 97 ? 15.343 -4.567 -25.751 1.00 54.19 97 GLY A N 1
ATOM 701 C CA . GLY A 1 97 ? 15.241 -6.023 -25.836 1.00 54.19 97 GLY A CA 1
ATOM 702 C C . GLY A 1 97 ? 14.284 -6.569 -24.758 1.00 54.19 97 GLY A C 1
ATOM 703 O O . GLY A 1 97 ? 14.487 -6.263 -23.582 1.00 54.19 97 GLY A O 1
ATOM 704 N N . PRO A 1 98 ? 13.268 -7.380 -25.115 1.00 58.25 98 PRO A N 1
ATOM 705 C CA . PRO A 1 98 ? 12.106 -7.697 -24.270 1.00 58.25 98 PRO A CA 1
ATOM 706 C C . PRO A 1 98 ? 12.384 -8.674 -23.107 1.00 58.25 98 PRO A C 1
ATOM 708 O O . PRO A 1 98 ? 11.511 -9.453 -22.729 1.00 58.25 98 PRO A O 1
ATOM 711 N N . SER A 1 99 ? 13.596 -8.692 -22.547 1.00 67.75 99 SER A N 1
ATOM 712 C CA . SER A 1 99 ? 14.009 -9.711 -21.572 1.00 67.75 99 SER A CA 1
ATOM 713 C C . SER A 1 99 ? 14.589 -9.191 -20.262 1.00 67.75 99 SER A C 1
ATOM 715 O O . SER A 1 99 ? 14.838 -10.018 -19.391 1.00 67.75 99 SER A O 1
ATOM 717 N N . ALA A 1 100 ? 14.833 -7.886 -20.113 1.00 84.12 100 ALA A N 1
ATOM 718 C CA . ALA A 1 100 ? 15.367 -7.361 -18.859 1.00 84.12 100 ALA A CA 1
ATOM 719 C C . ALA A 1 100 ? 14.300 -7.369 -17.753 1.00 84.12 100 ALA A C 1
ATOM 721 O O . ALA A 1 100 ? 13.115 -7.148 -18.006 1.00 84.12 100 ALA A O 1
ATOM 722 N N . THR A 1 101 ? 14.731 -7.601 -16.522 1.00 89.38 101 THR A N 1
ATOM 723 C CA . THR A 1 101 ? 13.907 -7.601 -15.310 1.00 89.38 101 THR A CA 1
ATOM 724 C C . THR A 1 101 ? 14.326 -6.469 -14.376 1.00 89.38 101 THR A C 1
ATOM 726 O O . THR A 1 101 ? 15.408 -5.896 -14.510 1.00 89.38 101 THR A O 1
ATOM 729 N N . ILE A 1 102 ? 13.472 -6.137 -13.403 1.00 92.31 102 ILE A N 1
ATOM 730 C CA . ILE A 1 102 ? 13.775 -5.088 -12.418 1.00 92.31 102 ILE A CA 1
ATOM 731 C C . ILE A 1 102 ? 15.093 -5.374 -11.677 1.00 92.31 102 ILE A C 1
ATOM 733 O O . ILE A 1 102 ? 15.939 -4.482 -11.685 1.00 92.31 102 ILE A O 1
ATOM 737 N N . PRO A 1 103 ? 15.347 -6.583 -11.129 1.00 91.75 103 PRO A N 1
ATOM 738 C CA . PRO A 1 103 ? 16.593 -6.853 -10.403 1.00 91.75 103 PRO A CA 1
ATOM 739 C C . PRO A 1 103 ? 17.854 -6.868 -11.283 1.00 91.75 103 PRO A C 1
ATOM 741 O O . PRO A 1 103 ? 18.963 -6.786 -10.768 1.00 91.75 103 PRO A O 1
ATOM 744 N N . GLU A 1 104 ? 17.717 -6.982 -12.609 1.00 92.00 104 GLU A N 1
ATOM 745 C CA . GLU A 1 104 ? 18.848 -6.853 -13.543 1.00 92.00 104 GLU A CA 1
ATOM 746 C C . GLU A 1 104 ? 19.206 -5.384 -13.825 1.00 92.00 104 GLU A C 1
ATOM 748 O O . GLU A 1 104 ? 20.323 -5.080 -14.252 1.00 92.00 104 GLU A O 1
ATOM 753 N N . LEU A 1 105 ? 18.260 -4.464 -13.611 1.00 92.38 105 LEU A N 1
ATOM 754 C CA . LEU A 1 105 ? 18.391 -3.047 -13.950 1.00 92.38 105 LEU A CA 1
ATOM 755 C C . LEU A 1 105 ? 18.529 -2.141 -12.727 1.00 92.38 105 LEU A C 1
ATOM 757 O O . LEU A 1 105 ? 19.189 -1.106 -12.821 1.00 92.38 105 LEU A O 1
ATOM 761 N N . LEU A 1 106 ? 17.931 -2.501 -11.600 1.00 94.62 106 LEU A N 1
ATOM 762 C CA . LEU A 1 106 ? 17.921 -1.715 -10.373 1.00 94.62 106 LEU A CA 1
ATOM 763 C C . LEU A 1 106 ? 18.471 -2.535 -9.212 1.00 94.62 106 LEU A C 1
ATOM 765 O O . LEU A 1 106 ? 18.247 -3.741 -9.121 1.00 94.62 106 LEU A O 1
ATOM 769 N N . GLU A 1 107 ? 19.157 -1.858 -8.302 1.00 93.12 107 GLU A N 1
ATOM 770 C CA . GLU A 1 107 ? 19.596 -2.456 -7.045 1.00 93.12 107 GLU A CA 1
ATOM 771 C C . GLU A 1 107 ? 18.401 -2.660 -6.102 1.00 93.12 107 GLU A C 1
ATOM 773 O O . GLU A 1 107 ? 17.430 -1.908 -6.144 1.00 93.12 107 GLU A O 1
ATOM 778 N N . SER A 1 108 ? 18.474 -3.632 -5.187 1.00 89.81 108 SER A N 1
ATOM 779 C CA . SER A 1 108 ? 17.372 -3.958 -4.262 1.00 89.81 108 SER A CA 1
ATOM 780 C C . SER A 1 108 ? 16.788 -2.739 -3.532 1.00 89.81 108 SER A C 1
ATOM 782 O O . SER A 1 108 ? 15.571 -2.566 -3.469 1.00 89.81 108 SER A O 1
ATOM 784 N N . HIS A 1 109 ? 17.644 -1.848 -3.033 1.00 87.38 109 HIS A N 1
ATOM 785 C CA . HIS A 1 109 ? 17.223 -0.644 -2.310 1.00 87.38 109 HIS A CA 1
ATOM 786 C C . HIS A 1 109 ? 16.501 0.400 -3.192 1.00 87.38 109 HIS A C 1
ATOM 788 O O . HIS A 1 109 ? 15.887 1.332 -2.674 1.00 87.38 109 HIS A O 1
ATOM 794 N N . GLU A 1 110 ? 16.563 0.263 -4.520 1.00 91.50 110 GLU A N 1
ATOM 795 C CA . GLU A 1 110 ? 15.887 1.140 -5.478 1.00 91.50 110 GLU A CA 1
ATOM 796 C C . GLU A 1 110 ? 14.454 0.693 -5.803 1.00 91.50 110 GLU A C 1
ATOM 798 O O . GLU A 1 110 ? 13.725 1.458 -6.437 1.00 91.50 110 GLU A O 1
ATOM 803 N N . PHE A 1 111 ? 14.020 -0.506 -5.397 1.00 92.25 111 PHE A N 1
ATOM 804 C CA . PHE A 1 111 ? 12.660 -0.982 -5.684 1.00 92.25 111 PHE A CA 1
ATOM 805 C C . PHE A 1 111 ? 11.939 -1.639 -4.501 1.00 92.25 111 PHE A C 1
ATOM 807 O O . PHE A 1 111 ? 10.719 -1.514 -4.418 1.00 92.25 111 PHE A O 1
ATOM 814 N N . HIS A 1 112 ? 12.637 -2.274 -3.555 1.00 88.31 112 HIS A N 1
ATOM 815 C CA . HIS A 1 112 ? 11.987 -2.800 -2.351 1.00 88.31 112 HIS A CA 1
ATOM 816 C C . HIS A 1 112 ? 11.411 -1.661 -1.494 1.00 88.31 112 HIS A C 1
ATOM 818 O O . HIS A 1 112 ? 12.094 -0.677 -1.210 1.00 88.31 112 HIS A O 1
ATOM 824 N N . GLY A 1 113 ? 10.133 -1.777 -1.115 1.00 86.75 113 GLY A N 1
ATOM 825 C CA . GLY A 1 113 ? 9.421 -0.755 -0.338 1.00 86.75 113 GLY A CA 1
ATOM 826 C C . GLY A 1 113 ? 9.177 0.565 -1.083 1.00 86.75 113 GLY A C 1
ATOM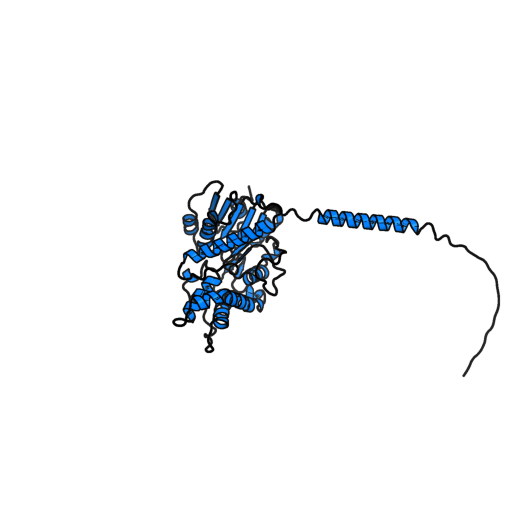 827 O O . GLY A 1 113 ? 8.824 1.561 -0.458 1.00 86.75 113 GLY A O 1
ATOM 828 N N . SER A 1 114 ? 9.384 0.611 -2.404 1.00 94.94 114 SER A N 1
ATOM 829 C CA . SER A 1 114 ? 9.109 1.801 -3.213 1.00 94.94 114 SER A CA 1
ATOM 830 C C . SER A 1 114 ? 7.688 1.789 -3.790 1.00 94.94 114 SER A C 1
ATOM 832 O O . SER A 1 114 ? 6.908 0.867 -3.554 1.00 94.94 114 SER A O 1
ATOM 834 N N . THR A 1 115 ? 7.327 2.841 -4.521 1.00 97.69 115 THR A N 1
ATOM 835 C CA . THR A 1 115 ? 6.065 2.924 -5.265 1.00 97.69 115 THR A CA 1
ATOM 836 C C . THR A 1 115 ? 6.309 2.607 -6.736 1.00 97.69 115 THR A C 1
ATOM 838 O O . THR A 1 115 ? 7.382 2.904 -7.268 1.00 97.69 115 THR A O 1
ATOM 841 N N . ASP A 1 116 ? 5.308 2.054 -7.422 1.00 98.31 116 ASP A N 1
ATOM 842 C CA . ASP A 1 116 ? 5.384 1.726 -8.848 1.00 98.31 116 ASP A CA 1
ATOM 843 C C . ASP A 1 116 ? 5.807 2.953 -9.671 1.00 98.31 116 ASP A C 1
ATOM 845 O O . ASP A 1 116 ? 6.663 2.854 -10.549 1.00 98.31 116 ASP A O 1
ATOM 849 N N . GLY A 1 117 ? 5.286 4.139 -9.338 1.00 98.25 117 GLY A N 1
ATOM 850 C CA . GLY A 1 117 ? 5.661 5.397 -9.984 1.00 98.25 117 GLY A CA 1
ATOM 851 C C . GLY A 1 117 ? 7.149 5.745 -9.841 1.00 98.25 117 GLY A C 1
ATOM 852 O O . GLY A 1 117 ? 7.781 6.141 -10.821 1.00 98.25 117 GLY A O 1
ATOM 853 N N . LEU A 1 118 ? 7.738 5.576 -8.652 1.00 98.25 118 LEU A N 1
ATOM 854 C CA . LEU A 1 118 ? 9.169 5.823 -8.440 1.00 98.25 118 LEU A CA 1
ATOM 855 C C . LEU A 1 118 ? 10.036 4.762 -9.131 1.00 98.25 118 LEU A C 1
ATOM 857 O O . LEU A 1 118 ? 11.061 5.107 -9.724 1.00 98.25 118 LEU A O 1
ATOM 861 N N . ILE A 1 119 ? 9.612 3.495 -9.117 1.00 98.06 119 ILE A N 1
ATOM 862 C CA . ILE A 1 119 ? 10.297 2.400 -9.821 1.00 98.06 119 ILE A CA 1
ATOM 863 C C . ILE A 1 119 ? 10.306 2.664 -11.331 1.00 98.06 119 ILE A C 1
ATOM 865 O O . ILE A 1 119 ? 11.370 2.613 -11.947 1.00 98.06 119 ILE A O 1
ATOM 869 N N . LEU A 1 120 ? 9.164 3.029 -11.924 1.00 98.06 120 LEU A N 1
ATOM 870 C CA . LEU A 1 120 ? 9.059 3.416 -13.336 1.00 98.06 120 LEU A CA 1
ATOM 871 C C . LEU A 1 120 ? 10.038 4.536 -13.697 1.00 98.06 120 LEU A C 1
ATOM 873 O O . LEU A 1 120 ? 10.731 4.457 -14.709 1.00 98.06 120 LEU A O 1
ATOM 877 N N . MET A 1 121 ? 10.136 5.564 -12.855 1.00 97.94 121 MET A N 1
ATOM 878 C CA . MET A 1 121 ? 11.046 6.687 -13.074 1.00 97.94 121 MET A CA 1
ATOM 879 C C . MET A 1 121 ? 12.525 6.274 -12.986 1.00 97.94 121 MET A C 1
ATOM 881 O O . MET A 1 121 ? 13.341 6.723 -13.797 1.00 97.94 121 MET A O 1
ATOM 885 N N . ARG A 1 122 ? 12.890 5.392 -12.046 1.00 97.50 122 ARG A N 1
ATOM 886 C CA . ARG A 1 122 ? 14.256 4.844 -11.935 1.00 97.50 122 ARG A CA 1
ATOM 887 C C . ARG A 1 122 ? 14.600 3.946 -13.124 1.00 97.50 122 ARG A C 1
ATOM 889 O O . ARG A 1 122 ? 15.698 4.060 -13.672 1.00 97.50 122 ARG A O 1
ATOM 896 N N . LEU A 1 123 ? 13.655 3.125 -13.580 1.00 95.88 123 LEU A N 1
ATOM 897 C CA . LEU A 1 123 ? 13.798 2.315 -14.790 1.00 95.88 123 LEU A CA 1
ATOM 898 C C . LEU A 1 123 ? 13.951 3.186 -16.037 1.00 95.88 123 LEU A C 1
ATOM 900 O O . LEU A 1 123 ? 14.857 2.943 -16.830 1.00 95.88 123 LEU A O 1
ATOM 904 N N . ALA A 1 124 ? 13.143 4.239 -16.183 1.00 95.19 124 ALA A N 1
ATOM 905 C CA . ALA A 1 124 ? 13.271 5.202 -17.274 1.00 95.19 124 ALA A CA 1
ATOM 906 C C . ALA A 1 124 ? 14.670 5.831 -17.308 1.00 95.19 124 ALA A C 1
ATOM 908 O O . ALA A 1 124 ? 15.295 5.875 -18.368 1.00 95.19 124 ALA A O 1
ATOM 909 N N . ARG A 1 125 ? 15.210 6.238 -16.150 1.00 95.50 125 ARG A N 1
ATOM 910 C CA . ARG A 1 125 ? 16.591 6.734 -16.037 1.00 95.50 125 ARG A CA 1
ATOM 911 C C . ARG A 1 125 ? 17.612 5.699 -16.491 1.00 95.50 125 ARG A C 1
ATOM 913 O O . ARG A 1 125 ? 18.520 6.029 -17.253 1.00 95.50 125 ARG A O 1
ATOM 920 N N . ARG A 1 126 ? 17.472 4.454 -16.032 1.00 94.25 126 ARG A N 1
ATOM 921 C CA . ARG A 1 126 ? 18.409 3.374 -16.356 1.00 94.25 126 ARG A CA 1
ATOM 922 C C . ARG A 1 126 ? 18.393 3.014 -17.839 1.00 94.25 126 ARG A C 1
ATOM 924 O O . ARG A 1 126 ? 19.461 2.841 -18.419 1.00 94.25 126 ARG A O 1
ATOM 931 N N . LEU A 1 127 ? 17.208 2.903 -18.432 1.00 90.94 127 LEU A N 1
ATOM 932 C CA . LEU A 1 127 ? 17.023 2.481 -19.818 1.00 90.94 127 LEU A CA 1
ATOM 933 C C . LEU A 1 127 ? 17.400 3.592 -20.805 1.00 90.94 127 LEU A C 1
ATOM 935 O O . LEU A 1 127 ? 18.127 3.340 -21.761 1.00 90.94 127 LEU A O 1
ATOM 939 N N . LEU A 1 128 ? 16.983 4.837 -20.558 1.00 90.00 128 LEU A N 1
ATOM 940 C CA . LEU A 1 128 ? 17.262 5.956 -21.466 1.00 90.00 128 LEU A CA 1
ATOM 941 C C . LEU A 1 128 ? 18.690 6.508 -21.336 1.00 90.00 128 LEU A C 1
ATOM 943 O O . LEU A 1 128 ? 19.176 7.171 -22.257 1.00 90.00 128 LEU A O 1
ATOM 947 N N . GLY A 1 129 ? 19.372 6.259 -20.213 1.00 91.81 129 GLY A N 1
ATOM 948 C CA . GLY A 1 129 ? 20.756 6.674 -19.988 1.00 91.81 129 GLY A CA 1
ATOM 949 C C . GLY A 1 129 ? 20.957 8.174 -20.218 1.00 91.81 129 GLY A C 1
ATOM 950 O O . GLY A 1 129 ? 20.306 9.004 -19.591 1.00 91.81 129 GLY A O 1
ATOM 951 N N . SER A 1 130 ? 21.837 8.541 -21.153 1.00 92.00 130 SER A N 1
ATOM 952 C CA . SER A 1 130 ? 22.110 9.947 -21.494 1.00 92.00 130 SER A CA 1
ATOM 953 C C . SER A 1 130 ? 20.935 10.683 -22.147 1.00 92.00 130 SER A C 1
ATOM 955 O O . SER A 1 130 ? 20.962 11.908 -22.225 1.00 92.00 130 SER A O 1
ATOM 957 N N . SER A 1 131 ? 19.918 9.959 -22.625 1.00 91.44 131 SER A N 1
ATOM 958 C CA . SER A 1 131 ? 18.681 10.536 -23.166 1.00 91.44 131 SER A CA 1
ATOM 959 C C . SER A 1 131 ? 17.584 10.694 -22.109 1.00 91.44 131 SER A C 1
ATOM 961 O O . SER A 1 131 ? 16.473 11.087 -22.461 1.00 91.44 131 SER A O 1
ATOM 963 N N . PHE A 1 132 ? 17.855 10.367 -20.840 1.00 94.75 132 PHE A N 1
ATOM 964 C CA . PHE A 1 132 ? 16.888 10.550 -19.765 1.00 94.75 132 PHE A CA 1
ATOM 965 C C . PHE A 1 132 ? 16.649 12.036 -19.490 1.00 94.75 132 PHE A C 1
ATOM 967 O O . PHE A 1 132 ? 17.567 12.773 -19.131 1.00 94.75 132 PHE A O 1
ATOM 974 N N . ASP A 1 133 ? 15.389 12.440 -19.602 1.00 95.19 133 ASP A N 1
ATOM 975 C CA . ASP A 1 133 ? 14.901 13.749 -19.193 1.00 95.19 133 ASP A CA 1
ATOM 976 C C . ASP A 1 133 ? 13.881 13.549 -18.065 1.00 95.19 133 ASP A C 1
ATOM 978 O O . ASP A 1 133 ? 12.837 12.912 -18.251 1.00 95.19 133 ASP A O 1
ATOM 982 N N . LYS A 1 134 ? 14.213 14.068 -16.876 1.00 95.69 134 LYS A N 1
ATOM 983 C CA . LYS A 1 134 ? 13.398 13.910 -15.667 1.00 95.69 134 LYS A CA 1
ATOM 984 C C . LYS A 1 134 ? 12.027 14.560 -15.821 1.00 95.69 134 LYS A C 1
ATOM 986 O O . LYS A 1 134 ? 11.050 13.982 -15.347 1.00 95.69 134 LYS A O 1
ATOM 991 N N . ASP A 1 135 ? 11.940 15.720 -16.461 1.00 96.00 135 ASP A N 1
ATOM 992 C CA . ASP A 1 135 ? 10.688 16.466 -16.581 1.00 96.00 135 ASP A CA 1
ATOM 993 C C . ASP A 1 135 ? 9.759 15.766 -17.574 1.00 96.00 135 ASP A C 1
ATOM 995 O O . ASP A 1 135 ? 8.575 15.563 -17.292 1.00 96.00 135 ASP A O 1
ATOM 999 N N . VAL A 1 136 ? 10.315 15.279 -18.689 1.00 95.38 136 VAL A N 1
ATOM 1000 C CA . VAL A 1 136 ? 9.576 14.457 -19.657 1.00 95.38 136 VAL A CA 1
ATOM 1001 C C . VAL A 1 136 ? 9.072 13.174 -19.001 1.00 95.38 136 VAL A C 1
ATOM 1003 O O . VAL A 1 136 ? 7.877 12.885 -19.081 1.00 95.38 136 VAL A O 1
ATOM 1006 N N . ALA A 1 137 ? 9.940 12.420 -18.323 1.00 95.50 137 ALA A N 1
ATOM 1007 C CA . ALA A 1 137 ? 9.548 11.173 -17.669 1.00 95.50 137 ALA A CA 1
ATOM 1008 C C . ALA A 1 137 ? 8.496 11.410 -16.570 1.00 95.50 137 ALA A C 1
ATOM 1010 O O . ALA A 1 137 ? 7.484 10.711 -16.537 1.00 95.50 137 ALA A O 1
ATOM 1011 N N . SER A 1 138 ? 8.672 12.446 -15.739 1.00 96.25 138 SER A N 1
ATOM 1012 C CA . SER A 1 138 ? 7.721 12.793 -14.671 1.00 96.25 138 SER A CA 1
ATOM 1013 C C . SER A 1 138 ? 6.356 13.170 -15.243 1.00 96.25 138 SER A C 1
ATOM 1015 O O . SER A 1 138 ? 5.334 12.705 -14.745 1.00 96.25 138 SER A O 1
ATOM 1017 N N . SER A 1 139 ? 6.317 13.938 -16.339 1.00 96.88 139 SER A N 1
ATOM 1018 C CA . SER A 1 139 ? 5.059 14.308 -17.009 1.00 96.88 139 SER A CA 1
ATOM 1019 C C . SER A 1 139 ? 4.297 13.109 -17.591 1.00 96.88 139 SER A C 1
ATOM 1021 O O . SER A 1 139 ? 3.081 13.173 -17.766 1.00 96.88 139 SER A O 1
ATOM 1023 N N . LYS A 1 140 ? 5.001 12.001 -17.850 1.00 97.56 140 LYS A N 1
ATOM 1024 C CA . LYS A 1 140 ? 4.467 10.766 -18.434 1.00 97.56 140 LYS A CA 1
ATOM 1025 C C . LYS A 1 140 ? 4.294 9.624 -17.431 1.00 97.56 140 LYS A C 1
ATOM 1027 O O . LYS A 1 140 ? 3.839 8.550 -17.816 1.00 97.56 140 LYS A O 1
ATOM 1032 N N . VAL A 1 141 ? 4.601 9.820 -16.147 1.00 97.88 141 VAL A N 1
ATOM 1033 C CA . VAL A 1 141 ? 4.561 8.731 -15.153 1.00 97.88 141 VAL A CA 1
ATOM 1034 C C . VAL A 1 141 ? 3.170 8.103 -15.017 1.00 97.88 141 VAL A C 1
ATOM 1036 O O . VAL A 1 141 ? 3.041 6.887 -14.915 1.00 97.88 141 VAL A O 1
ATOM 1039 N N . GLN A 1 142 ? 2.115 8.914 -15.116 1.00 97.75 142 GLN A N 1
ATOM 1040 C CA . GLN A 1 142 ? 0.731 8.436 -15.105 1.00 97.75 142 GLN A CA 1
ATOM 1041 C C . GLN A 1 142 ? 0.373 7.643 -16.370 1.00 97.75 142 GLN A C 1
ATOM 1043 O O . GLN A 1 142 ? -0.376 6.673 -16.304 1.00 97.75 142 GLN A O 1
ATOM 1048 N N . GLU A 1 143 ? 0.928 8.013 -17.526 1.00 98.06 143 GLU A N 1
ATOM 1049 C CA . GLU A 1 143 ? 0.766 7.244 -18.764 1.00 98.06 143 GLU A CA 1
ATOM 1050 C C . GLU A 1 143 ? 1.472 5.885 -18.664 1.00 98.06 143 GLU A C 1
ATOM 1052 O O . GLU A 1 143 ? 0.880 4.868 -19.019 1.00 98.06 143 GLU A O 1
ATOM 1057 N N . MET A 1 144 ? 2.678 5.844 -18.084 1.00 98.12 144 MET A N 1
ATOM 1058 C CA . MET A 1 144 ? 3.385 4.592 -17.794 1.00 98.12 144 MET A CA 1
ATOM 1059 C C . MET A 1 144 ? 2.582 3.689 -16.849 1.00 98.12 144 MET A C 1
ATOM 1061 O O . MET A 1 144 ? 2.403 2.513 -17.143 1.00 98.12 144 MET A O 1
ATOM 1065 N N . MET A 1 145 ? 2.023 4.220 -15.758 1.00 98.50 145 MET A N 1
ATOM 1066 C CA . MET A 1 145 ? 1.186 3.431 -14.841 1.00 98.50 145 MET A CA 1
ATOM 1067 C C . MET A 1 145 ? -0.083 2.882 -15.515 1.00 98.50 145 MET A C 1
ATOM 1069 O O . MET A 1 145 ? -0.468 1.737 -15.269 1.00 98.50 145 MET A O 1
ATOM 1073 N N . ARG A 1 146 ? -0.713 3.648 -16.417 1.00 98.31 146 ARG A N 1
ATOM 1074 C CA . ARG A 1 146 ? -1.840 3.152 -17.230 1.00 98.31 146 ARG A CA 1
ATOM 1075 C C . ARG A 1 146 ? -1.430 2.032 -18.173 1.00 98.31 146 ARG A C 1
ATOM 1077 O O . ARG A 1 146 ? -2.180 1.074 -18.331 1.00 98.31 146 ARG A O 1
ATOM 1084 N N . GLU A 1 147 ? -0.256 2.135 -18.780 1.00 97.81 147 GLU A N 1
ATOM 1085 C CA . GLU A 1 147 ? 0.256 1.088 -19.658 1.00 97.81 147 GLU A CA 1
ATOM 1086 C C . GLU A 1 147 ? 0.657 -0.174 -18.882 1.00 97.81 147 GLU A C 1
ATOM 1088 O O . GLU A 1 147 ? 0.386 -1.280 -19.349 1.00 97.81 147 GLU A O 1
ATOM 1093 N N . MET A 1 148 ? 1.206 -0.032 -17.667 1.00 98.00 148 MET A N 1
ATOM 1094 C CA . MET A 1 148 ? 1.416 -1.171 -16.765 1.00 98.00 148 MET A CA 1
ATOM 1095 C C . MET A 1 148 ? 0.095 -1.893 -16.502 1.00 98.00 148 MET A C 1
ATOM 1097 O O . MET A 1 148 ? 0.012 -3.113 -16.640 1.00 98.00 148 MET A O 1
ATOM 1101 N N . TYR A 1 149 ? -0.951 -1.139 -16.149 1.00 98.50 149 TYR A N 1
ATOM 1102 C CA . TYR A 1 149 ? -2.266 -1.720 -15.911 1.00 98.50 149 TYR A CA 1
ATOM 1103 C C . TYR A 1 149 ? -2.830 -2.395 -17.159 1.00 98.50 149 TYR A C 1
ATOM 1105 O O . TYR A 1 149 ? -3.288 -3.525 -17.046 1.00 98.50 149 TYR A O 1
ATOM 1113 N N . ARG A 1 150 ? -2.761 -1.758 -18.335 1.00 98.00 150 ARG A N 1
ATOM 1114 C CA . ARG A 1 150 ? -3.230 -2.344 -19.602 1.00 98.00 150 ARG A CA 1
ATOM 1115 C C . ARG A 1 150 ? -2.577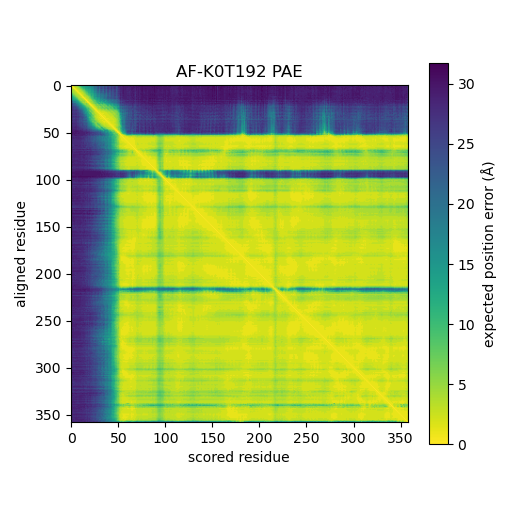 -3.701 -19.870 1.00 98.00 150 ARG A C 1
ATOM 1117 O O . ARG A 1 150 ? -3.262 -4.656 -20.208 1.00 98.00 150 ARG A O 1
ATOM 1124 N N . PHE A 1 151 ? -1.269 -3.807 -19.656 1.00 96.94 151 PHE A N 1
ATOM 1125 C CA . PHE A 1 151 ? -0.559 -5.077 -19.793 1.00 96.94 151 PHE A CA 1
ATOM 1126 C C . PHE A 1 151 ? -1.073 -6.144 -18.811 1.00 96.94 151 PHE A C 1
ATOM 1128 O O . PHE A 1 151 ? -1.257 -7.308 -19.169 1.00 96.94 151 PHE A O 1
ATOM 1135 N N . VAL A 1 152 ? -1.305 -5.764 -17.551 1.00 97.69 152 VAL A N 1
ATOM 1136 C CA . VAL A 1 152 ? -1.792 -6.686 -16.513 1.00 97.69 152 VAL A CA 1
ATOM 1137 C C . VAL A 1 152 ? -3.267 -7.048 -16.712 1.00 97.69 152 VAL A C 1
ATOM 1139 O O . VAL A 1 152 ? -3.650 -8.179 -16.420 1.00 97.69 152 VAL A O 1
ATOM 1142 N N . SER A 1 153 ? -4.103 -6.139 -17.214 1.00 97.25 153 SER A N 1
ATOM 1143 C CA . SER A 1 153 ? -5.539 -6.373 -17.389 1.00 97.25 153 SER A CA 1
ATOM 1144 C C . SER A 1 153 ? -5.834 -7.406 -18.479 1.00 97.25 153 SER A C 1
ATOM 1146 O O . SER A 1 153 ? -6.809 -8.148 -18.351 1.00 97.25 153 SER A O 1
ATOM 1148 N N . GLU A 1 154 ? -4.952 -7.525 -19.476 1.00 96.88 154 GLU A N 1
ATOM 1149 C CA . GLU A 1 154 ? -4.975 -8.565 -20.514 1.00 96.88 154 GLU A CA 1
ATOM 1150 C C . GLU A 1 154 ? -4.584 -9.966 -19.999 1.00 96.88 154 GLU A C 1
ATOM 1152 O O . GLU A 1 154 ? -4.808 -10.963 -20.688 1.00 96.88 154 GLU A O 1
ATOM 1157 N N . CYS A 1 155 ? -4.012 -10.070 -18.795 1.00 96.56 155 CYS A N 1
ATOM 1158 C CA . CYS A 1 155 ? -3.666 -11.347 -18.173 1.00 96.56 155 CYS A CA 1
ATOM 1159 C C . CYS A 1 155 ? -4.878 -11.978 -17.464 1.00 96.56 155 CYS A C 1
ATOM 1161 O O . CYS A 1 155 ? -5.716 -11.283 -16.883 1.00 96.56 155 CYS A O 1
ATOM 1163 N N . ASP A 1 156 ? -4.948 -13.311 -17.438 1.00 96.44 156 ASP A N 1
ATOM 1164 C CA . ASP A 1 156 ? -5.891 -14.031 -16.576 1.00 96.44 156 ASP A CA 1
ATOM 1165 C C . ASP A 1 156 ? -5.443 -14.017 -15.098 1.00 96.44 156 ASP A C 1
ATOM 1167 O O . ASP A 1 156 ? -4.299 -13.691 -14.769 1.00 96.44 156 ASP A O 1
ATOM 1171 N N . ASP A 1 157 ? -6.342 -14.370 -14.178 1.00 95.69 157 ASP A N 1
ATOM 1172 C CA . ASP A 1 157 ? -6.049 -14.314 -12.738 1.00 95.69 157 ASP A CA 1
ATOM 1173 C C . ASP A 1 157 ? -4.919 -15.270 -12.318 1.00 95.69 157 ASP A C 1
ATOM 1175 O O . ASP A 1 157 ? -4.159 -14.970 -11.397 1.00 95.69 157 ASP A O 1
ATOM 1179 N N . LYS A 1 158 ? -4.717 -16.383 -13.035 1.00 94.50 158 LYS A N 1
ATOM 1180 C CA . LYS A 1 158 ? -3.597 -17.299 -12.778 1.00 94.50 158 LYS A CA 1
ATOM 1181 C C . LYS A 1 158 ? -2.262 -16.654 -13.159 1.00 94.50 158 LYS A C 1
ATOM 1183 O O . LYS A 1 158 ? -1.265 -16.832 -12.459 1.00 94.50 158 LYS A O 1
ATOM 1188 N N . GLN A 1 159 ? -2.225 -15.909 -14.257 1.00 94.81 159 GLN A N 1
ATOM 1189 C CA . GLN A 1 159 ? -1.060 -15.144 -14.692 1.00 94.81 159 GLN A CA 1
ATOM 1190 C C . GLN A 1 159 ? -0.774 -13.966 -13.753 1.00 94.81 159 GLN A C 1
ATOM 1192 O O . GLN A 1 159 ? 0.390 -13.726 -13.431 1.00 94.81 159 GLN A O 1
ATOM 1197 N N . VAL A 1 160 ? -1.810 -13.271 -13.269 1.00 95.94 160 VAL A N 1
ATOM 1198 C CA . VAL A 1 160 ? -1.674 -12.211 -12.252 1.00 95.94 160 VAL A CA 1
ATOM 1199 C C . VAL A 1 160 ? -1.115 -12.777 -10.945 1.00 95.94 160 VAL A C 1
ATOM 1201 O O . VAL A 1 160 ? -0.183 -12.205 -10.388 1.00 95.94 160 VAL A O 1
ATOM 1204 N N . GLY A 1 161 ? -1.625 -13.925 -10.491 1.00 94.81 161 GLY A N 1
ATOM 1205 C CA . GLY A 1 161 ? -1.160 -14.616 -9.285 1.00 94.81 161 GLY A CA 1
ATOM 1206 C C . GLY A 1 161 ? 0.161 -15.379 -9.447 1.00 94.81 161 GLY A C 1
ATOM 1207 O O . GLY A 1 161 ? 0.622 -16.025 -8.510 1.00 94.81 161 GLY A O 1
ATOM 1208 N N . THR A 1 162 ? 0.793 -15.357 -10.624 1.00 94.38 162 THR A N 1
ATOM 1209 C CA . THR A 1 162 ? 2.043 -16.094 -10.842 1.00 94.38 162 THR A CA 1
ATOM 1210 C C . THR A 1 162 ? 3.170 -15.510 -9.994 1.00 94.38 162 THR A C 1
ATOM 1212 O O . THR A 1 162 ? 3.551 -14.355 -10.160 1.00 94.38 162 THR A O 1
ATOM 1215 N N . GLY A 1 163 ? 3.744 -16.347 -9.127 1.00 93.50 163 GLY A N 1
ATOM 1216 C CA . GLY A 1 163 ? 4.875 -15.980 -8.277 1.00 93.50 163 GLY A CA 1
ATOM 1217 C C . GLY A 1 163 ? 4.484 -15.337 -6.946 1.00 93.50 163 GLY A C 1
ATOM 1218 O O . GLY A 1 163 ? 5.385 -15.043 -6.163 1.00 93.50 163 GLY A O 1
ATOM 1219 N N . ILE A 1 164 ? 3.188 -15.173 -6.664 1.00 96.12 164 ILE A N 1
ATOM 1220 C CA . ILE A 1 164 ? 2.676 -14.564 -5.432 1.00 96.12 164 ILE A CA 1
ATOM 1221 C C . ILE A 1 164 ? 1.587 -15.431 -4.786 1.00 96.12 164 ILE A C 1
ATOM 1223 O O . ILE A 1 164 ? 0.880 -16.170 -5.468 1.00 96.12 164 ILE A O 1
ATOM 1227 N N . ALA A 1 165 ? 1.450 -15.355 -3.464 1.00 97.12 165 ALA A N 1
ATOM 1228 C CA . ALA A 1 165 ? 0.409 -16.061 -2.713 1.00 97.12 165 ALA A CA 1
ATOM 1229 C C . ALA A 1 165 ? 0.080 -15.328 -1.404 1.00 97.12 165 ALA A C 1
ATOM 1231 O O . ALA A 1 165 ? 0.990 -14.722 -0.830 1.00 97.12 165 ALA A O 1
ATOM 1232 N N . PRO A 1 166 ? -1.163 -15.401 -0.885 1.00 98.25 166 PRO A N 1
ATOM 1233 C CA . PRO A 1 166 ? -1.467 -14.891 0.449 1.00 98.25 166 PRO A CA 1
ATOM 1234 C C . PRO A 1 166 ? -0.521 -15.490 1.489 1.00 98.25 166 PRO A C 1
ATOM 1236 O O . PRO A 1 166 ? -0.213 -16.685 1.439 1.00 98.25 166 PRO A O 1
ATOM 1239 N N . LEU A 1 167 ? -0.079 -14.674 2.443 1.00 98.00 167 LEU A N 1
ATOM 1240 C CA . LEU A 1 167 ? 0.653 -15.184 3.596 1.00 98.00 167 LEU A CA 1
ATOM 1241 C C . LEU A 1 167 ? -0.247 -16.141 4.409 1.00 98.00 167 LEU A C 1
ATOM 1243 O O . LEU A 1 167 ? -1.470 -15.946 4.466 1.00 98.00 167 LEU A O 1
ATOM 1247 N N . PRO A 1 168 ? 0.318 -17.193 5.035 1.00 97.88 168 PRO A N 1
ATOM 1248 C CA . PRO A 1 168 ? -0.465 -18.161 5.801 1.00 97.88 168 PRO A CA 1
ATOM 1249 C C . PRO A 1 168 ? -1.342 -17.485 6.860 1.00 97.88 168 PRO A C 1
ATOM 1251 O O . PRO A 1 168 ? -0.865 -16.631 7.592 1.00 97.88 168 PRO A O 1
ATOM 1254 N N . GLY A 1 169 ? -2.621 -17.863 6.941 1.00 98.25 169 GLY A N 1
ATOM 1255 C CA . GLY A 1 169 ? -3.575 -17.335 7.927 1.00 98.25 169 GLY A CA 1
ATOM 1256 C C . GLY A 1 169 ? -4.194 -15.970 7.596 1.00 98.25 169 GLY A C 1
ATOM 1257 O O . GLY A 1 169 ? -5.202 -15.618 8.202 1.00 98.25 169 GLY A O 1
ATOM 1258 N N . VAL A 1 170 ? -3.670 -15.217 6.617 1.00 98.50 170 VAL A N 1
ATOM 1259 C CA . VAL A 1 170 ? -4.176 -13.867 6.286 1.00 98.50 170 VAL A CA 1
ATOM 1260 C C . VAL A 1 170 ? -5.660 -13.882 5.939 1.00 98.50 170 VAL A C 1
ATOM 1262 O O . VAL A 1 170 ? -6.424 -13.089 6.478 1.00 98.50 170 VAL A O 1
ATOM 1265 N N . ILE A 1 171 ? -6.085 -14.814 5.083 1.00 98.56 171 ILE A N 1
ATOM 1266 C CA . ILE A 1 171 ? -7.487 -14.932 4.657 1.00 98.56 171 ILE A CA 1
ATOM 1267 C C . ILE A 1 171 ? -8.424 -15.123 5.859 1.00 98.56 171 ILE A C 1
ATOM 1269 O O . ILE A 1 171 ? -9.479 -14.495 5.917 1.00 98.56 171 ILE A O 1
ATOM 1273 N N . ASP A 1 172 ? -8.036 -15.953 6.829 1.00 98.56 172 ASP A N 1
ATOM 1274 C CA . ASP A 1 172 ? -8.853 -16.234 8.013 1.00 98.56 172 ASP A CA 1
ATOM 1275 C C . ASP A 1 172 ? -8.907 -15.032 8.964 1.00 98.56 172 ASP A C 1
ATOM 1277 O O . ASP A 1 172 ? -9.965 -14.728 9.525 1.00 98.56 172 ASP A O 1
ATOM 1281 N N . THR A 1 173 ? -7.795 -14.307 9.118 1.00 98.62 173 THR A N 1
ATOM 1282 C CA . THR A 1 173 ? -7.765 -13.057 9.886 1.00 98.62 173 THR A CA 1
ATOM 1283 C C . THR A 1 173 ? -8.655 -11.995 9.250 1.00 98.62 173 THR A C 1
ATOM 1285 O O . THR A 1 173 ? -9.473 -11.406 9.949 1.00 98.62 173 THR A O 1
ATOM 1288 N N . LEU A 1 174 ? -8.557 -11.777 7.935 1.00 98.69 174 LEU A N 1
ATOM 1289 C CA . LEU A 1 174 ? -9.369 -10.782 7.225 1.00 98.69 174 LEU A CA 1
ATOM 1290 C C . LEU A 1 174 ? -10.869 -11.096 7.306 1.00 98.69 174 LEU A C 1
ATOM 1292 O O . LEU A 1 174 ? -11.661 -10.200 7.591 1.00 98.69 174 LEU A O 1
ATOM 1296 N N . LYS A 1 175 ? -11.260 -12.370 7.157 1.00 98.50 175 LYS A N 1
ATOM 1297 C CA . LYS A 1 175 ? -12.646 -12.804 7.406 1.00 98.50 175 LYS A CA 1
ATOM 1298 C C . LYS A 1 175 ? -13.084 -12.510 8.834 1.00 98.50 175 LYS A C 1
ATOM 1300 O O . LYS A 1 175 ? -14.164 -11.978 9.039 1.00 98.50 175 LYS A O 1
ATOM 1305 N N . SER A 1 176 ? -12.225 -12.794 9.814 1.00 98.25 176 SER A N 1
ATOM 1306 C CA . SER A 1 176 ? -12.536 -12.520 11.221 1.00 98.25 176 SER A CA 1
ATOM 1307 C C . SER A 1 176 ? -12.755 -11.026 11.479 1.00 98.25 176 SER A C 1
ATOM 1309 O O . SER A 1 176 ? -13.622 -10.682 12.276 1.00 98.25 176 SER A O 1
ATOM 1311 N N . ILE A 1 177 ? -12.008 -10.145 10.798 1.00 98.25 177 ILE A N 1
ATOM 1312 C CA . ILE A 1 177 ? -12.227 -8.693 10.866 1.00 98.25 177 ILE A CA 1
ATOM 1313 C C . ILE A 1 177 ? -13.610 -8.345 10.303 1.00 98.25 177 ILE A C 1
ATOM 1315 O O . ILE A 1 177 ? -14.413 -7.748 11.012 1.00 98.25 177 ILE A O 1
ATOM 1319 N N . SER A 1 178 ? -13.895 -8.784 9.072 1.00 97.19 178 SER A N 1
ATOM 1320 C CA . SER A 1 178 ? -15.166 -8.528 8.375 1.00 97.19 178 SER A CA 1
ATOM 1321 C C . SER A 1 178 ? -16.388 -9.018 9.163 1.00 97.19 178 SER A C 1
ATOM 1323 O O . SER A 1 178 ? -17.399 -8.333 9.232 1.00 97.19 178 SER A O 1
ATOM 1325 N N . GLU A 1 179 ? -16.295 -10.194 9.787 1.00 96.88 179 GLU A N 1
ATOM 1326 C CA . GLU A 1 179 ? -17.420 -10.837 10.477 1.00 96.88 179 GLU A CA 1
ATOM 1327 C C . GLU A 1 179 ? -17.653 -10.328 11.907 1.00 96.88 179 GLU A C 1
ATOM 1329 O O . GLU A 1 179 ? -18.732 -10.550 12.457 1.00 96.88 179 GLU A O 1
ATOM 1334 N N . SER A 1 180 ? -16.644 -9.723 12.545 1.00 97.00 180 SER A N 1
ATOM 1335 C CA . SER A 1 180 ? -16.686 -9.425 13.988 1.00 97.00 180 SER A CA 1
ATOM 1336 C C . SER A 1 180 ? -16.643 -7.936 14.337 1.00 97.00 180 SER A C 1
ATOM 1338 O O . SER A 1 180 ? -16.896 -7.602 15.496 1.00 97.00 180 SER A O 1
ATOM 1340 N N . TYR A 1 181 ? -16.305 -7.052 13.391 1.00 96.38 181 TYR A N 1
ATOM 1341 C CA . TYR A 1 181 ? -16.020 -5.642 13.676 1.00 96.38 181 TYR A CA 1
ATOM 1342 C C . TYR A 1 181 ? -16.680 -4.693 12.667 1.00 96.38 181 TYR A C 1
ATOM 1344 O O . TYR A 1 181 ? -16.055 -4.247 11.707 1.00 96.38 181 TYR A O 1
ATOM 1352 N N . ASP A 1 182 ? -17.940 -4.341 12.929 1.00 94.62 182 ASP A N 1
ATOM 1353 C CA . ASP A 1 182 ? -18.740 -3.459 12.064 1.00 94.62 182 ASP A CA 1
ATOM 1354 C C . ASP A 1 182 ? -18.303 -1.977 12.111 1.00 94.62 182 ASP A C 1
ATOM 1356 O O . ASP A 1 182 ? -18.661 -1.194 11.233 1.00 94.62 182 ASP A O 1
ATOM 1360 N N . ASP A 1 183 ? -17.539 -1.569 13.132 1.00 95.94 183 ASP A N 1
ATOM 1361 C CA . ASP A 1 183 ? -17.057 -0.193 13.326 1.00 95.94 183 ASP A CA 1
ATOM 1362 C C . ASP A 1 183 ? -15.634 0.041 12.782 1.00 95.94 183 ASP A C 1
ATOM 1364 O O . ASP A 1 183 ? -15.009 1.068 13.075 1.00 95.94 183 ASP A O 1
ATOM 1368 N N . VAL A 1 184 ? -15.119 -0.899 11.984 1.00 97.81 184 VAL A N 1
ATOM 1369 C CA . VAL A 1 184 ? -13.779 -0.849 11.391 1.00 97.81 184 VAL A CA 1
ATOM 1370 C C . VAL A 1 184 ? -13.877 -0.704 9.874 1.00 97.81 184 VAL A C 1
ATOM 1372 O O . VAL A 1 184 ? -14.378 -1.585 9.180 1.00 97.81 184 VAL A O 1
ATOM 1375 N N . ALA A 1 185 ? -13.335 0.391 9.344 1.00 98.12 185 ALA A N 1
ATOM 1376 C CA . ALA A 1 185 ? -13.061 0.515 7.918 1.00 98.12 185 ALA A CA 1
ATOM 1377 C C . ALA A 1 185 ? -11.741 -0.180 7.578 1.00 98.12 185 ALA A C 1
ATOM 1379 O O . ALA A 1 185 ? -10.766 -0.085 8.330 1.00 98.12 185 ALA A O 1
ATOM 1380 N N . VAL A 1 186 ? -11.680 -0.832 6.419 1.00 98.69 186 VAL A N 1
ATOM 1381 C CA . VAL A 1 186 ? -10.472 -1.504 5.936 1.00 98.69 186 VAL A CA 1
ATOM 1382 C C . VAL A 1 186 ? -10.174 -1.103 4.500 1.00 98.69 186 VAL A C 1
ATOM 1384 O O . VAL A 1 186 ? -11.029 -1.194 3.620 1.00 98.69 186 VAL A O 1
ATOM 1387 N N . GLY A 1 187 ? -8.932 -0.694 4.256 1.00 98.38 187 GLY A N 1
ATOM 1388 C CA . GLY A 1 187 ? -8.445 -0.335 2.931 1.00 98.38 187 GLY A CA 1
ATOM 1389 C C . GLY A 1 187 ? -7.017 -0.797 2.665 1.00 98.38 187 GLY A C 1
ATOM 1390 O O . GLY A 1 187 ? -6.381 -1.443 3.500 1.00 98.38 187 GLY A O 1
ATOM 1391 N N . LEU A 1 188 ? -6.497 -0.444 1.492 1.00 98.56 188 LEU A N 1
ATOM 1392 C CA . LEU A 1 188 ? -5.094 -0.664 1.137 1.00 98.56 188 LEU A CA 1
ATOM 1393 C C . LEU A 1 188 ? -4.331 0.652 1.072 1.00 98.56 188 LEU A C 1
ATOM 1395 O O . LEU A 1 188 ? -4.817 1.622 0.501 1.00 98.56 188 LEU A O 1
ATOM 1399 N N . VAL A 1 189 ? -3.109 0.663 1.590 1.00 98.62 189 VAL A N 1
ATOM 1400 C CA . VAL A 1 189 ? -2.133 1.719 1.317 1.00 98.62 189 VAL A CA 1
ATOM 1401 C C . VAL A 1 189 ? -0.887 1.041 0.791 1.00 98.62 189 VAL A C 1
ATOM 1403 O O . VAL A 1 189 ? -0.185 0.374 1.540 1.00 98.62 189 VAL A O 1
ATOM 1406 N N . THR A 1 190 ? -0.655 1.153 -0.514 1.00 98.31 190 THR A N 1
ATOM 1407 C CA . THR A 1 190 ? 0.376 0.370 -1.198 1.00 98.31 190 THR A CA 1
ATOM 1408 C C . THR A 1 190 ? 1.010 1.149 -2.338 1.00 98.31 190 THR A C 1
ATOM 1410 O O . THR A 1 190 ? 0.364 1.953 -3.010 1.00 98.31 190 THR A O 1
ATOM 1413 N N . GLY A 1 191 ? 2.278 0.843 -2.609 1.00 97.81 191 GLY A N 1
ATOM 1414 C CA . GLY A 1 191 ? 3.010 1.396 -3.743 1.00 97.81 191 GLY A CA 1
ATOM 1415 C C . GLY A 1 191 ? 2.500 0.938 -5.113 1.00 97.81 191 GLY A C 1
ATOM 1416 O O . GLY A 1 191 ? 2.888 1.536 -6.114 1.00 97.81 191 GLY A O 1
ATOM 1417 N N . ASN A 1 192 ? 1.638 -0.078 -5.168 1.00 98.31 192 ASN A N 1
ATOM 1418 C CA . ASN A 1 192 ? 1.136 -0.654 -6.413 1.00 98.31 192 ASN A CA 1
ATOM 1419 C C . ASN A 1 192 ? 0.142 0.274 -7.126 1.00 98.31 192 ASN A C 1
ATOM 1421 O O . ASN A 1 192 ? -0.683 0.927 -6.484 1.00 98.31 192 ASN A O 1
ATOM 1425 N N . VAL A 1 193 ? 0.149 0.270 -8.462 1.00 98.44 193 VAL A N 1
ATOM 1426 C CA . VAL A 1 193 ? -0.926 0.875 -9.270 1.00 98.44 193 VAL A CA 1
ATOM 1427 C C . VAL A 1 193 ? -2.277 0.286 -8.852 1.00 98.44 193 VAL A C 1
ATOM 1429 O O . VAL A 1 193 ? -2.426 -0.933 -8.769 1.00 98.44 193 VAL A O 1
ATOM 1432 N N . GLU A 1 194 ? -3.279 1.137 -8.628 1.00 98.06 194 GLU A N 1
ATOM 1433 C CA . GLU A 1 194 ? -4.582 0.753 -8.068 1.00 98.06 194 GLU A CA 1
ATOM 1434 C C . GLU A 1 194 ? -5.244 -0.414 -8.815 1.00 98.06 194 GLU A C 1
ATOM 1436 O O . GLU A 1 194 ? -5.603 -1.423 -8.203 1.00 98.06 194 GLU A O 1
ATOM 1441 N N . GLY A 1 195 ? -5.361 -0.320 -10.144 1.00 97.69 195 GLY A N 1
ATOM 1442 C CA . GLY A 1 195 ? -5.947 -1.388 -10.957 1.00 97.69 195 GLY A CA 1
ATOM 1443 C C . GLY A 1 195 ? -5.201 -2.722 -10.817 1.00 97.69 195 GLY A C 1
ATOM 1444 O O . GLY A 1 195 ? -5.823 -3.783 -10.758 1.00 97.69 195 GLY A O 1
ATOM 1445 N N . ILE A 1 196 ? -3.871 -2.680 -10.679 1.00 98.25 196 ILE A N 1
ATOM 1446 C CA . ILE A 1 196 ? -3.035 -3.870 -10.457 1.00 98.25 196 ILE A CA 1
ATOM 1447 C C . ILE A 1 196 ? -3.255 -4.422 -9.045 1.00 98.25 196 ILE A C 1
ATOM 1449 O O . ILE A 1 196 ? -3.434 -5.631 -8.894 1.00 98.25 196 ILE A O 1
ATOM 1453 N N . ALA A 1 197 ? -3.301 -3.565 -8.020 1.00 98.00 197 ALA A N 1
ATOM 1454 C CA . ALA A 1 197 ? -3.580 -3.971 -6.643 1.00 98.00 197 ALA A CA 1
ATOM 1455 C C . ALA A 1 197 ? -4.931 -4.697 -6.542 1.00 98.00 197 ALA A C 1
ATOM 1457 O O . ALA A 1 197 ? -5.008 -5.791 -5.988 1.00 98.00 197 ALA A O 1
ATOM 1458 N N . ARG A 1 198 ? -5.981 -4.160 -7.172 1.00 97.81 198 ARG A N 1
ATOM 1459 C CA . ARG A 1 198 ? -7.316 -4.781 -7.223 1.00 97.81 198 ARG A CA 1
ATOM 1460 C C . ARG A 1 198 ? -7.307 -6.132 -7.932 1.00 97.81 198 ARG A C 1
ATOM 1462 O O . ARG A 1 198 ? -7.860 -7.099 -7.408 1.00 97.81 198 ARG A O 1
ATOM 1469 N N . ARG A 1 199 ? -6.636 -6.233 -9.088 1.00 97.75 199 ARG A N 1
ATOM 1470 C CA . ARG A 1 199 ? -6.454 -7.516 -9.791 1.00 97.75 199 ARG A CA 1
ATOM 1471 C C . ARG A 1 199 ? -5.705 -8.532 -8.926 1.00 97.75 199 ARG A C 1
ATOM 1473 O O . ARG A 1 199 ? -6.129 -9.683 -8.894 1.00 97.75 199 ARG A O 1
ATOM 1480 N N . LYS A 1 200 ? -4.661 -8.127 -8.187 1.00 97.69 200 LYS A N 1
ATOM 1481 C CA . LYS A 1 200 ? -3.968 -8.997 -7.216 1.00 97.69 200 LYS A CA 1
ATOM 1482 C C . LYS A 1 200 ? -4.934 -9.482 -6.130 1.00 97.69 200 LYS A C 1
ATOM 1484 O O . LYS A 1 200 ? -5.006 -10.683 -5.888 1.00 97.69 200 LYS A O 1
ATOM 1489 N N . MET A 1 201 ? -5.709 -8.585 -5.511 1.00 98.25 201 MET A N 1
ATOM 1490 C CA . MET A 1 201 ? -6.653 -8.965 -4.449 1.00 98.25 201 MET A CA 1
ATOM 1491 C C . MET A 1 201 ? -7.695 -9.978 -4.943 1.00 98.25 201 MET A C 1
ATOM 1493 O O . MET A 1 201 ? -7.987 -10.946 -4.240 1.00 98.25 201 MET A O 1
ATOM 1497 N N . LYS A 1 202 ? -8.216 -9.795 -6.164 1.00 97.69 202 LYS A N 1
ATOM 1498 C CA . LYS A 1 202 ? -9.143 -10.739 -6.808 1.00 97.69 202 LYS A CA 1
ATOM 1499 C C . LYS A 1 202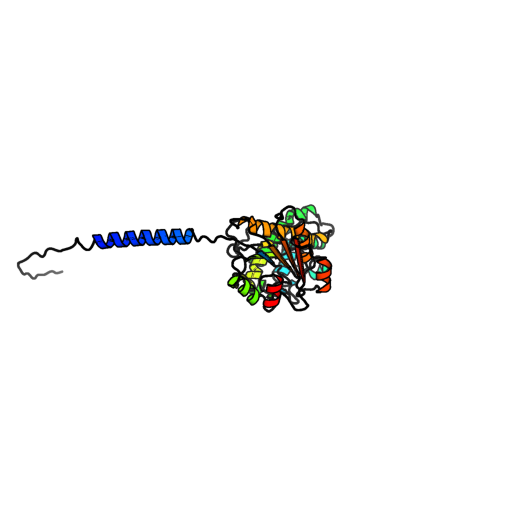 ? -8.483 -12.084 -7.095 1.00 97.69 202 LYS A C 1
ATOM 1501 O O . LYS A 1 202 ? -8.981 -13.114 -6.657 1.00 97.69 202 LYS A O 1
ATOM 1506 N N . ALA A 1 203 ? -7.343 -12.071 -7.785 1.00 97.56 203 ALA A N 1
ATOM 1507 C CA . ALA A 1 203 ? -6.639 -13.281 -8.203 1.00 97.56 203 ALA A CA 1
ATOM 1508 C C . ALA A 1 203 ? -6.214 -14.174 -7.025 1.00 97.56 203 ALA A C 1
ATOM 1510 O O . ALA A 1 203 ? -6.096 -15.388 -7.178 1.00 97.56 203 ALA A O 1
ATOM 1511 N N . LEU A 1 204 ? -5.992 -13.575 -5.854 1.00 97.69 204 LEU A N 1
ATOM 1512 C CA . LEU A 1 204 ? -5.568 -14.268 -4.640 1.00 97.69 204 LEU A CA 1
ATOM 1513 C C . LEU A 1 204 ? -6.719 -14.600 -3.676 1.00 97.69 204 LEU A C 1
ATOM 1515 O O . LEU A 1 204 ? -6.459 -15.118 -2.591 1.00 97.69 204 LEU A O 1
ATOM 1519 N N . GLY A 1 205 ? -7.972 -14.308 -4.044 1.00 97.94 205 GLY A N 1
ATOM 1520 C CA . GLY A 1 205 ? -9.151 -14.573 -3.210 1.00 97.94 205 GLY A CA 1
ATOM 1521 C C . GLY A 1 205 ? -9.251 -13.694 -1.957 1.00 97.94 205 GLY A C 1
ATOM 1522 O O . GLY A 1 205 ? -10.007 -14.010 -1.042 1.00 97.94 205 GLY A O 1
ATOM 1523 N N . LEU A 1 206 ? -8.499 -12.589 -1.886 1.00 98.31 206 LEU A N 1
ATOM 1524 C CA . LEU A 1 206 ? -8.558 -11.649 -0.760 1.00 98.31 206 LEU A CA 1
ATOM 1525 C C . LEU A 1 206 ? -9.867 -10.847 -0.774 1.00 98.31 206 LEU A C 1
ATOM 1527 O O . LEU A 1 206 ? -10.391 -10.526 0.289 1.00 98.31 206 LEU A O 1
ATOM 1531 N N . LEU A 1 207 ? -10.436 -10.576 -1.955 1.00 96.75 207 LEU A N 1
ATOM 1532 C CA . LEU A 1 207 ? -11.745 -9.914 -2.065 1.00 96.75 207 LEU A CA 1
ATOM 1533 C C . LEU A 1 207 ? -12.896 -10.773 -1.528 1.00 96.75 207 LEU A C 1
ATOM 1535 O O . LEU A 1 207 ? -13.838 -10.228 -0.963 1.00 96.75 207 LEU A O 1
ATOM 1539 N N . ASP A 1 208 ? -12.785 -12.102 -1.608 1.00 97.50 208 ASP A N 1
ATOM 1540 C CA . ASP A 1 208 ? -13.816 -13.034 -1.124 1.00 97.50 208 ASP A CA 1
ATOM 1541 C C . ASP A 1 208 ? -13.978 -13.005 0.408 1.00 97.50 208 ASP A C 1
ATOM 1543 O O . ASP A 1 208 ? -14.880 -13.636 0.962 1.00 97.50 208 ASP A O 1
ATOM 1547 N N . THR A 1 209 ? -13.094 -12.293 1.113 1.00 98.06 209 THR A N 1
ATOM 1548 C CA . THR A 1 209 ? -13.191 -12.068 2.559 1.00 98.06 209 THR A CA 1
ATOM 1549 C C . THR A 1 209 ? -14.207 -10.990 2.931 1.00 98.06 209 THR A C 1
ATOM 1551 O O . THR A 1 209 ? -14.565 -10.911 4.100 1.00 98.06 209 THR A O 1
ATOM 1554 N N . ASN A 1 210 ? -14.658 -10.168 1.970 1.00 96.75 210 ASN A N 1
ATOM 1555 C CA . ASN A 1 210 ? -15.526 -8.999 2.180 1.00 96.75 210 AS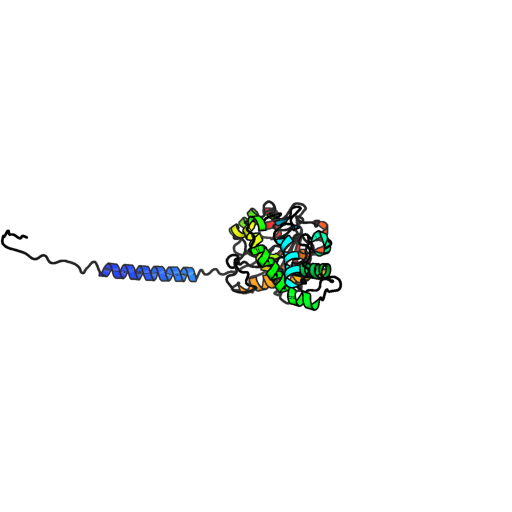N A CA 1
ATOM 1556 C C . ASN A 1 210 ? -15.007 -8.006 3.237 1.00 96.75 210 ASN A C 1
ATOM 1558 O O . ASN A 1 210 ? -15.779 -7.235 3.802 1.00 96.75 210 ASN A O 1
ATOM 1562 N N . VAL A 1 211 ? -13.703 -8.026 3.529 1.00 97.94 211 VAL A N 1
ATOM 1563 C CA . VAL A 1 211 ? -13.121 -7.150 4.550 1.00 97.94 211 VAL A CA 1
ATOM 1564 C C . VAL A 1 211 ? -12.995 -5.710 4.062 1.00 97.94 211 VAL A C 1
ATOM 1566 O O . VAL A 1 211 ? -13.163 -4.787 4.846 1.00 97.94 211 VAL A O 1
ATOM 1569 N N . PHE A 1 212 ? -12.695 -5.506 2.776 1.00 97.94 212 PHE A N 1
ATOM 1570 C CA . PHE A 1 212 ? -12.387 -4.181 2.251 1.00 97.94 212 PHE A CA 1
ATOM 1571 C C . PHE A 1 212 ? -13.646 -3.319 2.136 1.00 97.94 212 PHE A C 1
ATOM 1573 O O . PHE A 1 212 ? -14.632 -3.716 1.514 1.00 97.94 212 PHE A O 1
ATOM 1580 N N . THR A 1 213 ? -13.590 -2.113 2.695 1.00 96.94 213 THR A N 1
ATOM 1581 C CA . THR A 1 213 ? -14.694 -1.153 2.676 1.00 96.94 213 THR A CA 1
ATOM 1582 C C . THR A 1 213 ? -14.959 -0.693 1.246 1.00 96.94 213 THR A C 1
ATOM 1584 O O . THR A 1 213 ? -14.079 -0.117 0.609 1.00 96.94 213 THR A O 1
ATOM 1587 N N . SER A 1 214 ? -16.164 -0.952 0.738 1.00 94.00 214 SER A N 1
ATOM 1588 C CA . SER A 1 214 ? -16.572 -0.576 -0.621 1.00 94.00 214 SER A CA 1
ATOM 1589 C C . SER A 1 214 ? -16.549 0.944 -0.829 1.00 94.00 214 SER A C 1
ATOM 1591 O O . SER A 1 214 ? -16.839 1.710 0.089 1.00 94.00 214 SER A O 1
ATOM 1593 N N . LEU A 1 215 ? -16.240 1.376 -2.054 1.00 88.94 215 LEU A N 1
ATOM 1594 C CA . LEU A 1 215 ? -16.394 2.764 -2.497 1.00 88.94 215 LEU A CA 1
ATOM 1595 C C . LEU A 1 215 ? -17.357 2.807 -3.687 1.00 88.94 215 LEU A C 1
ATOM 1597 O O . LEU A 1 215 ? -17.021 2.328 -4.769 1.00 88.94 215 LEU A O 1
ATOM 1601 N N . GLU A 1 216 ? -18.539 3.393 -3.490 1.00 77.12 216 GLU A N 1
ATOM 1602 C CA . GLU A 1 216 ? -19.549 3.536 -4.552 1.00 77.12 216 GLU A CA 1
ATOM 1603 C C . GLU A 1 216 ? -19.267 4.721 -5.491 1.00 77.12 216 GLU A C 1
ATOM 1605 O O . GLU A 1 216 ? -19.667 4.711 -6.656 1.00 77.12 216 GLU A O 1
ATOM 1610 N N . ASP A 1 217 ? -18.549 5.735 -5.007 1.00 66.88 217 ASP A N 1
ATOM 1611 C CA . ASP A 1 217 ? -18.312 6.970 -5.747 1.00 66.88 217 ASP A CA 1
ATOM 1612 C C . ASP A 1 217 ? -17.257 6.836 -6.859 1.00 66.88 217 ASP A C 1
ATOM 1614 O O . ASP A 1 217 ? -16.292 6.067 -6.795 1.00 66.88 217 ASP A O 1
ATOM 1618 N N . SER A 1 218 ? -17.366 7.708 -7.867 1.00 62.38 218 SER A N 1
ATOM 1619 C CA . SER A 1 218 ? -16.380 7.877 -8.943 1.00 62.38 218 SER A CA 1
ATOM 1620 C C . SER A 1 218 ? -15.089 8.589 -8.496 1.00 62.38 218 SER A C 1
ATOM 1622 O O . SER A 1 218 ? -14.421 9.226 -9.310 1.00 62.38 218 SER A O 1
ATOM 1624 N N . GLN A 1 219 ? -14.747 8.555 -7.206 1.00 69.94 219 GLN A N 1
ATOM 1625 C CA . GLN A 1 219 ? -13.546 9.206 -6.685 1.00 69.94 219 GLN A CA 1
ATOM 1626 C C . GLN A 1 219 ? -12.302 8.393 -7.071 1.00 69.94 219 GLN A C 1
ATOM 1628 O O . GLN A 1 219 ? -12.159 7.243 -6.669 1.00 69.94 219 GLN A O 1
ATOM 1633 N N . GLY A 1 220 ? -11.380 9.007 -7.819 1.00 78.62 220 GLY A N 1
ATOM 1634 C CA . GLY A 1 220 ? -10.108 8.394 -8.218 1.00 78.62 220 GLY A CA 1
ATOM 1635 C C . GLY A 1 220 ? -9.982 8.147 -9.720 1.00 78.62 220 GLY A C 1
ATOM 1636 O O . GLY A 1 220 ? -10.744 8.682 -10.525 1.00 78.62 220 GLY A O 1
ATOM 1637 N N . THR A 1 221 ? -8.965 7.372 -10.099 1.00 87.44 221 THR A N 1
ATOM 1638 C CA . THR A 1 221 ? -8.728 6.999 -11.500 1.00 87.44 221 THR A CA 1
ATOM 1639 C C . THR A 1 221 ? -9.619 5.819 -11.870 1.00 87.44 221 THR A C 1
ATOM 1641 O O . THR A 1 221 ? -9.725 4.851 -11.123 1.00 87.44 221 THR A O 1
ATOM 1644 N N . GLU A 1 222 ? -10.258 5.876 -13.036 1.00 91.81 222 GLU A N 1
ATOM 1645 C CA . GLU A 1 222 ? -11.004 4.731 -13.551 1.00 91.81 222 GLU A CA 1
ATOM 1646 C C . GLU A 1 222 ? -10.054 3.716 -14.193 1.00 91.81 222 GLU A C 1
ATOM 1648 O O . GLU A 1 222 ? -9.226 4.062 -15.040 1.00 91.81 222 GLU A O 1
ATOM 1653 N N . TRP A 1 223 ? -10.191 2.455 -13.786 1.00 94.50 223 TRP A N 1
ATOM 1654 C CA . TRP A 1 223 ? -9.415 1.329 -14.292 1.00 94.50 223 TRP A CA 1
ATOM 1655 C C . TRP A 1 223 ? -10.370 0.346 -14.965 1.00 94.50 223 TRP A C 1
ATOM 1657 O O . TRP A 1 223 ? -11.122 -0.345 -14.280 1.00 94.50 223 TRP A O 1
ATOM 1667 N N . GLU A 1 224 ? -10.341 0.318 -16.298 1.00 94.69 224 GLU A N 1
ATOM 1668 C CA . GLU A 1 224 ? -11.277 -0.461 -17.117 1.00 94.69 224 GLU A CA 1
ATOM 1669 C C . GLU A 1 224 ? -11.264 -1.949 -16.743 1.00 94.69 224 GLU A C 1
ATOM 1671 O O . GLU A 1 224 ? -10.207 -2.586 -16.784 1.00 94.69 224 GLU A O 1
ATOM 1676 N N . GLY A 1 225 ? -12.426 -2.512 -16.409 1.00 93.38 225 GLY A N 1
ATOM 1677 C CA . GLY A 1 225 ? -12.609 -3.935 -16.107 1.00 93.38 225 GLY A CA 1
ATOM 1678 C C . GLY A 1 225 ? -12.357 -4.332 -14.649 1.00 93.38 225 GLY A C 1
ATOM 1679 O O . GLY A 1 225 ? -12.241 -5.526 -14.366 1.00 93.38 225 GLY A O 1
ATOM 1680 N N . VAL A 1 226 ? -12.230 -3.359 -13.740 1.00 93.38 226 VAL A N 1
ATOM 1681 C CA . VAL A 1 226 ? -12.166 -3.579 -12.280 1.00 93.38 226 VAL A CA 1
ATOM 1682 C C . VAL A 1 226 ? -13.018 -2.578 -11.490 1.00 93.38 226 VAL A C 1
ATOM 1684 O O . VAL A 1 226 ? -12.768 -2.325 -10.305 1.00 93.38 226 VAL A O 1
ATOM 1687 N N . GLU A 1 227 ? -14.018 -1.976 -12.132 1.00 92.38 227 GLU A N 1
ATOM 1688 C CA . GLU A 1 227 ? -14.940 -1.020 -11.522 1.00 92.38 227 GLU A CA 1
ATOM 1689 C C . GLU A 1 227 ? -15.748 -1.649 -10.387 1.00 92.38 227 GLU A C 1
ATOM 1691 O O . GLU A 1 227 ? -15.987 -0.997 -9.375 1.00 92.38 227 GLU A O 1
ATOM 1696 N N . GLU A 1 228 ? -16.105 -2.925 -10.510 1.00 91.62 228 GLU A N 1
ATOM 1697 C CA . GLU A 1 228 ? -16.824 -3.686 -9.490 1.00 91.62 228 GLU A CA 1
ATOM 1698 C C . GLU A 1 228 ? -15.942 -4.093 -8.302 1.00 91.62 228 GLU A C 1
ATOM 1700 O O . GLU A 1 228 ? -16.450 -4.536 -7.278 1.00 91.62 228 GLU A O 1
ATOM 1705 N N . LEU A 1 229 ? -14.621 -3.934 -8.421 1.00 93.00 229 LEU A N 1
ATOM 1706 C CA . LEU A 1 229 ? -13.643 -4.264 -7.381 1.00 93.00 229 LEU A CA 1
ATOM 1707 C C . LEU A 1 229 ? -13.246 -3.025 -6.562 1.00 93.00 229 LEU A C 1
ATOM 1709 O O . LEU A 1 229 ? -12.145 -2.978 -6.016 1.00 93.00 229 LEU A O 1
ATOM 1713 N N . ARG A 1 230 ? -14.079 -1.973 -6.552 1.00 94.19 230 ARG A N 1
ATOM 1714 C CA . ARG A 1 230 ? -13.815 -0.711 -5.839 1.00 94.19 230 ARG A CA 1
ATOM 1715 C C . ARG A 1 230 ? -13.932 -0.863 -4.334 1.00 94.19 230 ARG A C 1
ATOM 1717 O O . ARG A 1 230 ? -14.987 -1.164 -3.800 1.00 94.19 230 ARG A O 1
ATOM 1724 N N . PHE A 1 231 ? -12.814 -0.585 -3.671 1.00 95.88 231 PHE A N 1
ATOM 1725 C CA . PHE A 1 231 ? -12.708 -0.499 -2.231 1.00 95.88 231 PHE A CA 1
ATOM 1726 C C . PHE A 1 231 ? -11.737 0.613 -1.825 1.00 95.88 231 PHE A C 1
ATOM 1728 O O . PHE A 1 231 ? -10.982 1.146 -2.645 1.00 95.88 231 PHE A O 1
ATOM 1735 N N . LEU A 1 232 ? -11.792 0.969 -0.547 1.00 96.88 232 LEU A N 1
ATOM 1736 C CA . LEU A 1 232 ? -11.041 2.040 0.079 1.00 96.88 232 LEU A CA 1
ATOM 1737 C C . LEU A 1 232 ? -9.527 1.839 -0.060 1.00 96.88 232 LEU A C 1
ATOM 1739 O O . LEU A 1 232 ? -8.993 0.766 0.217 1.00 96.88 232 LEU A O 1
ATOM 1743 N N . GLY A 1 233 ? -8.806 2.892 -0.436 1.00 97.19 233 GLY A N 1
ATOM 1744 C CA . GLY A 1 233 ? -7.352 2.825 -0.450 1.00 97.19 233 GLY A CA 1
ATOM 1745 C C . GLY A 1 233 ? -6.650 4.113 -0.843 1.00 97.19 233 GLY A C 1
ATOM 1746 O O . GLY A 1 233 ? -7.285 5.094 -1.234 1.00 97.19 233 GLY A O 1
ATOM 1747 N N . GLY A 1 234 ? -5.329 4.077 -0.736 1.00 97.69 234 GLY A N 1
ATOM 1748 C CA . GLY A 1 234 ? -4.372 5.014 -1.301 1.00 97.69 234 GLY A CA 1
ATOM 1749 C C . GLY A 1 234 ? -3.308 4.222 -2.049 1.00 97.69 234 GLY A C 1
ATOM 1750 O O . GLY A 1 234 ? -2.602 3.402 -1.468 1.00 97.69 234 GLY A O 1
ATOM 1751 N N . PHE A 1 235 ? -3.218 4.425 -3.352 1.00 98.12 235 PHE A N 1
ATOM 1752 C CA . PHE A 1 235 ? -2.474 3.550 -4.250 1.00 98.12 235 PHE A CA 1
ATOM 1753 C C . PHE A 1 235 ? -1.293 4.280 -4.893 1.00 98.12 235 PHE A C 1
ATOM 1755 O O . PHE A 1 235 ? -1.287 5.505 -5.008 1.00 98.12 235 PHE A O 1
ATOM 1762 N N . GLY A 1 236 ? -0.330 3.526 -5.421 1.00 97.50 236 GLY A N 1
ATOM 1763 C CA . GLY A 1 236 ? 0.827 4.037 -6.166 1.00 97.50 236 GLY A CA 1
ATOM 1764 C C . GLY A 1 236 ? 0.478 5.018 -7.281 1.00 97.50 236 GLY A C 1
ATOM 1765 O O . GLY A 1 236 ? 1.236 5.939 -7.575 1.00 97.50 236 GLY A O 1
ATOM 1766 N N . SER A 1 237 ? -0.695 4.838 -7.883 1.00 97.50 237 SER A N 1
ATOM 1767 C CA . SER A 1 237 ? -1.226 5.700 -8.936 1.00 97.50 237 SER A CA 1
ATOM 1768 C C . SER A 1 237 ? -1.814 7.022 -8.448 1.00 97.50 237 SER A C 1
ATOM 1770 O O . SER A 1 237 ? -1.932 7.948 -9.250 1.00 97.50 237 SER A O 1
ATOM 1772 N N . ASP A 1 238 ? -2.162 7.138 -7.166 1.00 97.19 238 ASP A N 1
ATOM 1773 C CA . ASP A 1 238 ? -2.760 8.354 -6.607 1.00 97.19 238 ASP A CA 1
ATOM 1774 C C . ASP A 1 238 ? -1.729 9.471 -6.413 1.00 97.19 238 ASP A C 1
ATOM 1776 O O . ASP A 1 238 ? -2.057 10.650 -6.548 1.00 97.19 238 ASP A O 1
ATOM 1780 N N . TYR A 1 239 ? -0.475 9.114 -6.120 1.00 97.62 239 TYR A N 1
ATOM 1781 C CA . TYR A 1 239 ? 0.588 10.083 -5.880 1.00 97.62 239 TYR A CA 1
ATOM 1782 C C . TYR A 1 239 ? 1.972 9.529 -6.237 1.00 97.62 239 TYR A C 1
ATOM 1784 O O . TYR A 1 239 ? 2.353 8.440 -5.807 1.00 97.62 239 TYR A O 1
ATOM 1792 N N . CYS A 1 240 ? 2.750 10.328 -6.974 1.00 97.62 240 CYS A N 1
ATOM 1793 C CA . CYS A 1 240 ? 4.171 10.102 -7.234 1.00 97.62 240 CYS A CA 1
ATOM 1794 C C . CYS A 1 240 ? 4.890 11.452 -7.327 1.00 97.62 240 CYS A C 1
ATOM 1796 O O . CYS A 1 240 ? 4.539 12.298 -8.151 1.00 97.62 240 CYS A O 1
ATOM 1798 N N . SER A 1 241 ? 5.923 11.647 -6.513 1.00 97.12 241 SER A N 1
ATOM 1799 C CA . SER A 1 241 ? 6.703 12.892 -6.483 1.00 97.12 241 SER A CA 1
ATOM 1800 C C . SER A 1 241 ? 7.673 13.050 -7.657 1.00 97.12 241 SER A C 1
ATOM 1802 O O . SER A 1 241 ? 8.220 14.135 -7.863 1.00 97.12 241 SER A O 1
ATOM 1804 N N . GLY A 1 242 ? 7.979 11.961 -8.374 1.00 96.06 242 GLY A N 1
ATOM 1805 C CA . GLY A 1 242 ? 9.013 11.921 -9.419 1.00 96.06 242 GLY A CA 1
ATOM 1806 C C . GLY A 1 242 ? 10.443 12.170 -8.909 1.00 96.06 242 GLY A C 1
ATOM 1807 O O . GLY A 1 242 ? 11.389 12.256 -9.695 1.00 96.06 242 GLY A O 1
ATOM 1808 N N . SER A 1 243 ? 10.637 12.292 -7.594 1.00 96.12 243 SER A N 1
ATOM 1809 C CA . SER A 1 243 ? 11.917 12.651 -6.979 1.00 96.12 243 SER A CA 1
ATOM 1810 C C . SER A 1 243 ? 12.744 11.409 -6.647 1.00 96.12 243 SER A C 1
ATOM 1812 O O . SER A 1 243 ? 12.898 11.019 -5.498 1.00 96.12 243 SER A O 1
ATOM 1814 N N . ILE A 1 244 ? 13.295 10.790 -7.693 1.00 95.62 244 ILE A N 1
ATOM 1815 C CA . ILE A 1 244 ? 13.992 9.493 -7.619 1.00 95.62 244 ILE A CA 1
ATOM 1816 C C . ILE A 1 244 ? 15.365 9.499 -6.933 1.00 95.62 244 ILE A C 1
ATOM 1818 O O . ILE A 1 244 ? 15.877 8.420 -6.635 1.00 95.62 244 ILE A O 1
ATOM 1822 N N . ASP A 1 245 ? 15.952 10.675 -6.699 1.00 94.31 245 ASP A N 1
ATOM 1823 C CA . ASP A 1 245 ? 17.256 10.834 -6.033 1.00 94.31 245 ASP A CA 1
ATOM 1824 C C . ASP A 1 245 ? 17.139 10.982 -4.509 1.00 94.31 245 ASP A C 1
ATOM 1826 O O . ASP A 1 245 ? 18.137 10.915 -3.796 1.00 94.31 245 ASP A O 1
ATOM 1830 N N . ASP A 1 246 ? 15.921 11.181 -4.005 1.00 95.38 246 ASP A N 1
ATOM 1831 C CA . ASP A 1 246 ? 15.633 11.301 -2.583 1.00 95.38 246 ASP A CA 1
ATOM 1832 C C . ASP A 1 246 ? 14.958 10.016 -2.090 1.00 95.38 246 ASP A C 1
ATOM 1834 O O . ASP A 1 246 ? 13.777 9.767 -2.334 1.00 95.38 246 ASP A O 1
ATOM 1838 N N . PHE A 1 247 ? 15.716 9.178 -1.382 1.00 92.50 247 PHE A N 1
ATOM 1839 C CA . PHE A 1 247 ? 15.211 7.911 -0.849 1.00 92.50 247 PHE A CA 1
ATOM 1840 C C . PHE A 1 247 ? 14.096 8.087 0.186 1.00 92.50 247 PHE A C 1
ATOM 1842 O O . PHE A 1 247 ? 13.291 7.169 0.362 1.00 92.50 247 PHE A O 1
ATOM 1849 N N . SER A 1 248 ? 13.987 9.258 0.829 1.00 96.00 248 SER A N 1
ATOM 1850 C CA . SER A 1 248 ? 12.872 9.530 1.739 1.00 96.00 248 SER A CA 1
ATOM 1851 C C . SER A 1 248 ? 11.527 9.512 1.008 1.00 96.00 248 SER A C 1
ATOM 1853 O O . SER A 1 248 ? 10.501 9.182 1.599 1.00 96.00 248 SER A O 1
ATOM 1855 N N . ARG A 1 249 ? 11.517 9.735 -0.314 1.00 96.38 249 ARG A N 1
ATOM 1856 C CA . ARG A 1 249 ? 10.291 9.678 -1.116 1.00 96.38 249 ARG A CA 1
ATOM 1857 C C . ARG A 1 249 ? 9.625 8.313 -1.144 1.00 96.38 249 ARG A C 1
ATOM 1859 O O . ARG A 1 249 ? 8.419 8.277 -1.343 1.00 96.38 249 ARG A O 1
ATOM 1866 N N . ASN A 1 250 ? 10.341 7.219 -0.872 1.00 95.56 250 ASN A N 1
ATOM 1867 C CA . ASN A 1 250 ? 9.708 5.903 -0.748 1.00 95.56 250 ASN A CA 1
ATOM 1868 C C . ASN A 1 250 ? 8.620 5.905 0.343 1.00 95.56 250 ASN A C 1
ATOM 1870 O O . ASN A 1 250 ? 7.531 5.387 0.113 1.00 95.56 250 ASN A O 1
ATOM 1874 N N . HIS A 1 251 ? 8.888 6.534 1.493 1.00 97.00 251 HIS A N 1
ATOM 1875 C CA . HIS A 1 251 ? 7.915 6.625 2.582 1.00 97.00 251 HIS A CA 1
ATOM 1876 C C . HIS A 1 251 ? 7.067 7.895 2.526 1.00 97.00 251 HIS A C 1
ATOM 1878 O O . HIS A 1 251 ? 5.906 7.848 2.909 1.00 97.00 251 HIS A O 1
ATOM 1884 N N . LEU A 1 252 ? 7.592 9.020 2.024 1.00 98.06 252 LEU A N 1
ATOM 1885 C CA . LEU A 1 252 ? 6.804 10.252 1.913 1.00 98.06 252 LEU A CA 1
ATOM 1886 C C . LEU A 1 252 ? 5.708 10.146 0.844 1.00 98.06 252 LEU A C 1
ATOM 1888 O O . LEU A 1 252 ? 4.592 10.583 1.096 1.00 98.06 252 LEU A O 1
ATOM 1892 N N . ASP A 1 253 ? 5.969 9.525 -0.315 1.00 98.19 253 ASP A N 1
ATOM 1893 C CA . ASP A 1 253 ? 4.914 9.268 -1.312 1.00 98.19 253 ASP A CA 1
ATOM 1894 C C . ASP A 1 253 ? 3.852 8.309 -0.744 1.00 98.19 253 ASP A C 1
ATOM 1896 O O . ASP A 1 253 ? 2.661 8.487 -0.989 1.00 98.19 253 ASP A O 1
ATOM 1900 N N . ARG A 1 254 ? 4.266 7.328 0.068 1.00 98.12 254 ARG A N 1
ATOM 1901 C CA . ARG A 1 254 ? 3.349 6.415 0.763 1.00 98.12 254 ARG A CA 1
ATOM 1902 C C . ARG A 1 254 ? 2.566 7.107 1.885 1.00 98.12 254 ARG A C 1
ATOM 1904 O O . ARG A 1 254 ? 1.395 6.804 2.082 1.00 98.12 254 ARG A O 1
ATOM 1911 N N . GLY A 1 255 ? 3.157 8.085 2.569 1.00 98.38 255 GLY A N 1
ATOM 1912 C CA . GLY A 1 255 ? 2.470 8.951 3.531 1.00 98.38 255 GLY A CA 1
ATOM 1913 C C . GLY A 1 255 ? 1.365 9.787 2.878 1.00 98.38 255 GLY A C 1
ATOM 1914 O O . GLY A 1 255 ? 0.271 9.894 3.430 1.00 98.38 255 GLY A O 1
ATOM 1915 N N . GLU A 1 256 ? 1.601 10.297 1.666 1.00 98.62 256 GLU A N 1
ATOM 1916 C CA . GLU A 1 256 ? 0.569 10.968 0.857 1.00 98.62 256 GLU A CA 1
ATOM 1917 C C . GLU A 1 256 ? -0.546 9.994 0.446 1.00 98.62 256 GLU A C 1
ATOM 1919 O O . GLU A 1 256 ? -1.727 10.324 0.522 1.00 98.62 256 GLU A O 1
ATOM 1924 N N . GLN A 1 257 ? -0.203 8.757 0.076 1.00 98.50 257 GLN A N 1
ATOM 1925 C CA . GLN A 1 257 ? -1.191 7.710 -0.217 1.00 98.50 257 GLN A CA 1
ATOM 1926 C C . GLN A 1 257 ? -2.036 7.372 1.017 1.00 98.50 257 GLN A C 1
ATOM 1928 O O . GLN A 1 257 ? -3.262 7.301 0.920 1.00 98.50 257 GLN A O 1
ATOM 1933 N N . LEU A 1 258 ? -1.416 7.241 2.194 1.00 98.75 258 LEU A N 1
ATOM 1934 C CA . LEU A 1 258 ? -2.132 7.078 3.458 1.00 98.75 258 LEU A CA 1
ATOM 1935 C C . LEU A 1 258 ? -3.074 8.259 3.706 1.00 98.75 258 LEU A C 1
ATOM 1937 O O . LEU A 1 258 ? -4.250 8.048 4.001 1.00 98.75 258 LEU A O 1
ATOM 1941 N N . ALA A 1 259 ? -2.605 9.492 3.508 1.00 98.69 259 ALA A N 1
ATOM 1942 C CA . ALA A 1 259 ? -3.433 10.683 3.638 1.00 98.69 259 ALA A CA 1
ATOM 1943 C C . ALA A 1 259 ? -4.649 10.649 2.701 1.00 98.69 259 ALA A C 1
ATOM 1945 O O . ALA A 1 259 ? -5.764 10.930 3.142 1.00 98.69 259 ALA A O 1
ATOM 1946 N N . ILE A 1 260 ? -4.464 10.258 1.438 1.00 98.19 260 ILE A N 1
ATOM 1947 C CA . ILE A 1 260 ? -5.542 10.105 0.450 1.00 98.19 260 ILE A CA 1
ATOM 1948 C C . ILE A 1 260 ? -6.545 9.035 0.893 1.00 98.19 260 ILE A C 1
ATOM 1950 O O . ILE A 1 260 ? -7.751 9.283 0.853 1.00 98.19 260 ILE A O 1
ATOM 1954 N N . CYS A 1 261 ? -6.072 7.880 1.370 1.00 98.19 261 CYS A N 1
ATOM 1955 C CA . CYS A 1 261 ? -6.932 6.820 1.898 1.00 98.19 261 CYS A CA 1
ATOM 1956 C C . CYS A 1 261 ? -7.784 7.319 3.071 1.00 98.19 261 CYS A C 1
ATOM 1958 O O . CYS A 1 261 ? -8.984 7.058 3.121 1.00 98.19 261 CYS A O 1
ATOM 1960 N N . VAL A 1 262 ? -7.188 8.074 3.998 1.00 98.31 262 VAL A N 1
ATOM 1961 C CA . VAL A 1 262 ? -7.913 8.648 5.138 1.00 98.31 262 VAL A CA 1
ATOM 1962 C C . VAL A 1 262 ? -8.964 9.643 4.663 1.00 98.31 262 VAL A C 1
ATOM 1964 O O . VAL A 1 262 ? -10.104 9.565 5.104 1.00 98.31 262 VAL A O 1
ATOM 1967 N N . GLN A 1 263 ? -8.633 10.544 3.734 1.00 97.31 263 GLN A N 1
ATOM 1968 C CA . GLN A 1 263 ? -9.616 11.498 3.206 1.00 97.31 263 GLN A CA 1
ATOM 1969 C C . GLN A 1 263 ? -10.782 10.799 2.495 1.00 97.31 263 GLN A C 1
ATOM 1971 O O . GLN A 1 263 ? -11.926 11.213 2.663 1.00 97.31 263 GLN A O 1
ATOM 1976 N N . ARG A 1 264 ? -10.516 9.716 1.754 1.00 96.75 264 ARG A N 1
ATOM 1977 C CA . ARG A 1 264 ? -11.561 8.874 1.148 1.00 96.75 264 ARG A CA 1
ATOM 1978 C C . ARG A 1 264 ? -12.423 8.177 2.201 1.00 96.75 264 ARG A C 1
ATOM 1980 O O . ARG A 1 264 ? -13.626 8.077 2.023 1.00 96.75 264 ARG A O 1
ATOM 1987 N N . CYS A 1 265 ? -11.832 7.732 3.309 1.00 96.56 265 CYS A N 1
ATOM 1988 C CA . CYS A 1 265 ? -12.590 7.164 4.424 1.00 96.56 265 CYS A CA 1
ATOM 1989 C C . CYS A 1 265 ? -13.512 8.216 5.047 1.00 96.56 265 CYS A C 1
ATOM 1991 O O . CYS A 1 265 ? -14.690 7.965 5.253 1.00 96.56 265 CYS A O 1
ATOM 1993 N N . LEU A 1 266 ? -12.993 9.417 5.308 1.00 95.75 266 LEU A N 1
ATOM 1994 C CA . LEU A 1 266 ? -13.778 10.505 5.888 1.00 95.75 266 LEU A CA 1
ATOM 1995 C C . LEU A 1 266 ? -14.902 10.971 4.951 1.00 95.75 266 LEU A C 1
ATOM 1997 O O . LEU A 1 266 ? -15.946 11.388 5.440 1.00 95.75 266 LEU A O 1
ATOM 2001 N N . SER A 1 267 ? -14.717 10.905 3.627 1.00 94.19 267 SER A N 1
ATOM 2002 C CA . SER A 1 267 ? -15.727 11.358 2.661 1.00 94.19 267 SER A CA 1
ATOM 2003 C C . SER A 1 267 ? -16.940 10.431 2.548 1.00 94.19 267 SER A C 1
ATOM 2005 O O . SER A 1 267 ? -17.996 10.895 2.124 1.00 94.19 267 SER A O 1
ATOM 2007 N N . ILE A 1 268 ? -16.809 9.161 2.948 1.00 93.44 268 ILE A N 1
ATOM 2008 C CA . ILE A 1 268 ? -17.912 8.185 2.964 1.00 93.44 268 ILE A CA 1
ATOM 2009 C C . ILE A 1 268 ? -18.595 8.051 4.333 1.00 93.44 268 ILE A C 1
ATOM 2011 O O . ILE A 1 268 ? -19.572 7.317 4.458 1.00 93.44 268 ILE A O 1
ATOM 2015 N N . MET A 1 269 ? -18.079 8.723 5.364 1.00 93.75 269 MET A N 1
ATOM 2016 C CA . MET A 1 269 ? -18.650 8.702 6.711 1.00 93.75 269 MET A CA 1
ATOM 2017 C C . MET A 1 269 ? -19.721 9.780 6.873 1.00 93.75 269 MET A C 1
ATOM 2019 O O . MET A 1 269 ? -19.530 10.922 6.458 1.00 93.75 269 MET A O 1
ATOM 2023 N N . ASP A 1 270 ? -20.806 9.448 7.575 1.00 92.50 270 ASP A N 1
ATOM 2024 C CA . ASP A 1 270 ? -21.850 10.426 7.918 1.00 92.50 270 ASP A CA 1
ATOM 2025 C C . ASP A 1 270 ? -21.339 11.497 8.895 1.00 92.50 270 ASP A C 1
ATOM 2027 O O . ASP A 1 270 ? -21.699 12.672 8.809 1.00 92.50 270 ASP A O 1
ATOM 2031 N N . ASP A 1 271 ? -20.485 11.084 9.836 1.00 94.75 271 ASP A N 1
ATOM 2032 C CA . ASP A 1 271 ? -19.828 11.952 10.809 1.00 94.75 271 ASP A CA 1
ATOM 2033 C C . ASP A 1 271 ? -18.318 11.660 10.829 1.00 94.75 271 ASP A C 1
ATOM 2035 O O . ASP A 1 271 ? -17.865 10.773 11.560 1.00 94.75 271 ASP A O 1
ATOM 2039 N N . PRO A 1 272 ? -17.512 12.425 10.068 1.00 95.06 272 PRO A N 1
ATOM 2040 C CA . PRO A 1 272 ? -16.056 12.283 10.032 1.00 95.06 272 PRO A CA 1
ATOM 2041 C C . PRO A 1 272 ? -15.381 12.382 11.407 1.00 95.06 272 PRO A C 1
ATOM 2043 O O . PRO A 1 272 ? -14.266 11.894 11.581 1.00 95.06 272 PRO A O 1
ATOM 2046 N N . SER A 1 273 ? -16.033 12.997 12.404 1.00 95.12 273 SER A N 1
ATOM 2047 C CA . SER A 1 273 ? -15.488 13.092 13.759 1.00 95.12 273 SER A CA 1
ATOM 2048 C C . SER A 1 273 ? -15.514 11.760 14.510 1.00 95.12 273 SER A C 1
ATOM 2050 O O . SER A 1 273 ? -14.860 11.645 15.543 1.00 95.12 273 SER A O 1
ATOM 2052 N N . GLN A 1 274 ? -16.237 10.748 14.021 1.00 96.38 274 GLN A N 1
ATOM 2053 C CA . GLN A 1 274 ? -16.274 9.420 14.636 1.00 96.38 274 GLN A CA 1
ATOM 2054 C C . GLN A 1 274 ? -14.974 8.642 14.453 1.00 96.38 274 GLN A C 1
ATOM 2056 O O . GLN A 1 274 ? -14.667 7.811 15.307 1.00 96.38 274 GLN A O 1
ATOM 2061 N N . LEU A 1 275 ? -14.186 8.942 13.416 1.00 97.88 275 LEU A N 1
ATOM 2062 C CA . LEU A 1 275 ? -12.903 8.286 13.206 1.00 97.88 275 LEU A CA 1
ATOM 2063 C C . LEU A 1 275 ? -11.925 8.740 14.299 1.00 97.88 275 LEU A C 1
ATOM 2065 O O . LEU A 1 275 ? -11.549 9.910 14.372 1.00 97.88 275 LEU A O 1
ATOM 2069 N N . ARG A 1 276 ? -11.519 7.813 15.171 1.00 98.00 276 ARG A N 1
ATOM 2070 C CA . ARG A 1 276 ? -10.622 8.081 16.312 1.00 98.00 276 ARG A CA 1
ATOM 2071 C C . ARG A 1 276 ? -9.224 7.526 16.121 1.00 98.00 276 ARG A C 1
ATOM 2073 O O . ARG A 1 276 ? -8.281 8.022 16.746 1.00 98.00 276 ARG A O 1
ATOM 2080 N N . ARG A 1 277 ? -9.073 6.514 15.268 1.00 98.31 277 ARG A N 1
ATOM 2081 C CA . ARG A 1 277 ? -7.797 5.827 15.079 1.00 98.31 277 ARG A CA 1
ATOM 2082 C C . ARG A 1 277 ? -7.566 5.400 13.638 1.00 98.31 277 ARG A C 1
ATOM 2084 O O . ARG A 1 277 ? -8.475 4.906 12.977 1.00 98.31 277 ARG A O 1
ATOM 2091 N N . ILE A 1 278 ? -6.321 5.527 13.193 1.00 98.56 278 ILE A N 1
ATOM 2092 C CA . ILE A 1 278 ? -5.805 4.857 12.000 1.00 98.56 278 ILE A CA 1
ATOM 2093 C C . ILE A 1 278 ? -4.721 3.880 12.420 1.00 98.56 278 ILE A C 1
ATOM 2095 O O . ILE A 1 278 ? -3.864 4.210 13.238 1.00 98.56 278 ILE A O 1
ATOM 2099 N N . ILE A 1 279 ? -4.735 2.698 11.823 1.00 98.81 279 ILE A N 1
ATOM 2100 C CA . ILE A 1 279 ? -3.706 1.681 11.979 1.00 98.81 279 ILE A CA 1
ATOM 2101 C C . ILE A 1 279 ? -3.194 1.343 10.585 1.00 98.81 279 ILE A C 1
ATOM 2103 O O . ILE A 1 279 ? -3.933 0.808 9.761 1.00 98.81 279 ILE A O 1
ATOM 2107 N N . HIS A 1 280 ? -1.942 1.677 10.303 1.00 98.88 280 HIS A N 1
ATOM 2108 C CA . HIS A 1 280 ? -1.282 1.242 9.079 1.00 98.88 280 HIS A CA 1
ATOM 2109 C C . HIS A 1 280 ? -0.456 -0.015 9.355 1.00 98.88 280 HIS A C 1
ATOM 2111 O O . HIS A 1 280 ? 0.261 -0.081 10.350 1.00 98.88 280 HIS A O 1
ATOM 2117 N N . VAL A 1 281 ? -0.584 -1.028 8.510 1.00 98.88 281 VAL A N 1
ATOM 2118 C CA . VAL A 1 281 ? 0.073 -2.327 8.665 1.00 98.88 281 VAL A CA 1
ATOM 2119 C C . VAL A 1 281 ? 1.011 -2.531 7.488 1.00 98.88 281 VAL A C 1
ATOM 2121 O O . VAL A 1 281 ? 0.571 -2.432 6.343 1.00 98.88 281 VAL A O 1
ATOM 2124 N N . GLY A 1 282 ? 2.275 -2.834 7.770 1.00 98.31 282 GLY A N 1
ATOM 2125 C CA . GLY A 1 282 ? 3.297 -2.978 6.738 1.00 98.31 282 GLY A CA 1
ATOM 2126 C C . GLY A 1 282 ? 4.542 -3.719 7.219 1.00 98.31 282 GLY A C 1
ATOM 2127 O O . GLY A 1 282 ? 4.793 -3.800 8.424 1.00 98.31 282 GLY A O 1
ATOM 2128 N N . ASP A 1 283 ? 5.319 -4.261 6.287 1.00 97.69 283 ASP A N 1
ATOM 2129 C CA . ASP A 1 283 ? 6.536 -5.035 6.565 1.00 97.69 283 ASP A CA 1
ATOM 2130 C C . ASP A 1 283 ? 7.837 -4.287 6.268 1.00 97.69 283 ASP A C 1
ATOM 2132 O O . ASP A 1 283 ? 8.922 -4.799 6.556 1.00 97.69 283 ASP A O 1
ATOM 2136 N N . ALA A 1 284 ? 7.757 -3.079 5.708 1.00 96.38 284 ALA A N 1
ATOM 2137 C CA . ALA A 1 284 ? 8.924 -2.313 5.311 1.00 96.38 284 ALA A CA 1
ATOM 2138 C C . ALA A 1 284 ? 9.121 -1.043 6.160 1.00 96.38 284 ALA A C 1
ATOM 2140 O O . ALA A 1 284 ? 8.162 -0.436 6.648 1.00 96.38 284 ALA A O 1
ATOM 2141 N N . PRO A 1 285 ? 10.366 -0.528 6.236 1.00 97.50 285 PRO A N 1
ATOM 2142 C CA . PRO A 1 285 ? 10.661 0.812 6.737 1.00 97.50 285 PRO A CA 1
ATOM 2143 C C . PRO A 1 285 ? 9.770 1.897 6.136 1.00 97.50 285 PRO A C 1
ATOM 2145 O O . PRO A 1 285 ? 9.438 2.873 6.806 1.00 97.50 285 PRO A O 1
ATOM 2148 N N . ALA A 1 286 ? 9.382 1.734 4.867 1.00 97.31 286 ALA A N 1
ATOM 2149 C CA . ALA A 1 286 ? 8.541 2.696 4.182 1.00 97.31 286 ALA A CA 1
ATOM 2150 C C . ALA A 1 286 ? 7.149 2.824 4.815 1.00 97.31 286 ALA A C 1
ATOM 2152 O O . ALA A 1 286 ? 6.626 3.932 4.857 1.00 97.31 286 ALA A O 1
ATOM 2153 N N . ASP A 1 287 ? 6.591 1.744 5.359 1.00 98.50 287 ASP A N 1
ATOM 2154 C CA . ASP A 1 287 ? 5.271 1.735 5.998 1.00 98.50 287 ASP A CA 1
ATOM 2155 C C . ASP A 1 287 ? 5.316 2.402 7.372 1.00 98.50 287 ASP A C 1
ATOM 2157 O O . ASP A 1 287 ? 4.521 3.295 7.673 1.00 98.50 287 ASP A O 1
ATOM 2161 N N . VAL A 1 288 ? 6.318 2.040 8.181 1.00 98.50 288 VAL A N 1
ATOM 2162 C CA . VAL A 1 288 ? 6.553 2.647 9.501 1.00 98.50 288 VAL A CA 1
ATOM 2163 C C . VAL A 1 288 ? 6.747 4.151 9.372 1.00 98.50 288 VAL A C 1
ATOM 2165 O O . VAL A 1 288 ? 6.101 4.938 10.068 1.00 98.50 288 VAL A O 1
ATOM 2168 N N . LEU A 1 289 ? 7.602 4.568 8.440 1.00 98.44 289 LEU A N 1
ATOM 2169 C CA . LEU A 1 289 ? 7.896 5.977 8.224 1.00 98.44 289 LEU A CA 1
ATOM 2170 C C . LEU A 1 289 ? 6.742 6.721 7.539 1.00 98.44 289 LEU A C 1
ATOM 2172 O O . LEU A 1 289 ? 6.535 7.893 7.850 1.00 98.44 289 LEU A O 1
ATOM 2176 N N . ALA A 1 290 ? 5.960 6.074 6.668 1.00 98.56 290 ALA A N 1
ATOM 2177 C CA . ALA A 1 290 ? 4.753 6.663 6.086 1.00 98.56 290 ALA A CA 1
ATOM 2178 C C . ALA A 1 290 ? 3.727 6.993 7.174 1.00 98.56 290 ALA A C 1
ATOM 2180 O O . ALA A 1 290 ? 3.304 8.146 7.283 1.00 98.56 290 ALA A O 1
ATOM 2181 N N . ALA A 1 291 ? 3.397 6.023 8.032 1.00 98.62 291 ALA A N 1
ATOM 2182 C CA . ALA A 1 291 ? 2.495 6.224 9.162 1.00 98.62 291 ALA A CA 1
ATOM 2183 C C . ALA A 1 291 ? 3.003 7.327 10.102 1.00 98.62 291 ALA A C 1
ATOM 2185 O O . ALA A 1 291 ? 2.245 8.219 10.481 1.00 98.62 291 ALA A O 1
ATOM 2186 N N . ARG A 1 292 ? 4.305 7.326 10.408 1.00 98.12 292 ARG A N 1
ATOM 2187 C CA . ARG A 1 292 ? 4.929 8.358 11.244 1.00 98.12 292 ARG A CA 1
ATOM 2188 C C . ARG A 1 292 ? 4.862 9.745 10.606 1.00 98.12 292 ARG A C 1
ATOM 2190 O O . ARG A 1 292 ? 4.518 10.705 11.283 1.00 98.12 292 ARG A O 1
ATOM 2197 N N . SER A 1 293 ? 5.150 9.865 9.311 1.00 97.69 293 SER A N 1
ATOM 2198 C CA . SER A 1 293 ? 5.029 11.137 8.584 1.00 97.69 293 SER A CA 1
ATOM 2199 C C . SER A 1 293 ? 3.590 11.651 8.545 1.00 97.69 293 SER A C 1
ATOM 2201 O O . SER A 1 293 ? 3.369 12.861 8.581 1.00 97.69 293 SER A O 1
ATOM 2203 N N . TYR A 1 294 ? 2.611 10.740 8.546 1.00 98.56 294 TYR A N 1
ATOM 2204 C CA . TYR A 1 294 ? 1.205 11.106 8.545 1.00 98.56 294 TYR A CA 1
ATOM 2205 C C . TYR A 1 294 ? 0.756 11.774 9.855 1.00 98.56 294 TYR A C 1
ATOM 2207 O O . TYR A 1 294 ? -0.158 12.597 9.829 1.00 98.56 294 TYR A O 1
ATOM 2215 N N . VAL A 1 295 ? 1.427 11.499 10.983 1.00 98.19 295 VAL A N 1
ATOM 2216 C CA . VAL A 1 295 ? 1.156 12.142 12.287 1.00 98.19 295 VAL A CA 1
ATOM 2217 C C . VAL A 1 295 ? 1.181 13.671 12.180 1.00 98.19 295 VAL A C 1
ATOM 2219 O O . VAL A 1 295 ? 0.310 14.336 12.734 1.00 98.19 295 VAL A O 1
ATOM 2222 N N . GLU A 1 296 ? 2.128 14.219 11.420 1.00 96.81 296 GLU A N 1
ATOM 2223 C CA . GLU A 1 296 ? 2.309 15.667 11.228 1.00 96.81 296 GLU A CA 1
ATOM 2224 C C . GLU A 1 296 ? 1.724 16.166 9.896 1.00 96.81 296 GLU A C 1
ATOM 2226 O O . GLU A 1 296 ? 1.958 17.303 9.475 1.00 96.81 296 GLU A O 1
ATOM 2231 N N . HIS A 1 297 ? 0.978 15.318 9.186 1.00 98.25 297 HIS A N 1
ATOM 2232 C CA . HIS A 1 297 ? 0.466 15.665 7.872 1.00 98.25 297 HIS A CA 1
ATOM 2233 C C . HIS A 1 297 ? -0.652 16.703 7.965 1.00 98.25 297 HIS A C 1
ATOM 2235 O O . HIS A 1 297 ? -1.579 16.589 8.765 1.00 98.25 297 HIS A O 1
ATOM 2241 N N . SER A 1 298 ? -0.607 17.698 7.078 1.00 97.88 298 SER A N 1
ATOM 2242 C CA . SER A 1 298 ? -1.522 18.851 7.102 1.00 97.88 298 SER A CA 1
ATOM 2243 C C . SER A 1 298 ? -3.009 18.499 6.963 1.00 97.88 298 SER A C 1
ATOM 2245 O O . SER A 1 298 ? -3.866 19.287 7.357 1.00 97.88 298 SER A O 1
ATOM 2247 N N . THR A 1 299 ? -3.324 17.323 6.414 1.00 97.94 299 THR A N 1
ATOM 2248 C CA . THR A 1 299 ? -4.701 16.832 6.251 1.00 97.94 299 THR A CA 1
ATOM 2249 C C . THR A 1 299 ? -5.174 15.930 7.394 1.00 97.94 299 THR A C 1
ATOM 2251 O O . THR A 1 299 ? -6.331 15.508 7.381 1.00 97.94 299 THR A O 1
ATOM 2254 N N . LYS A 1 300 ? -4.317 15.605 8.374 1.00 98.00 300 LYS A N 1
ATOM 2255 C CA . LYS A 1 300 ? -4.697 14.762 9.511 1.00 98.00 300 LYS A CA 1
ATOM 2256 C C . LYS A 1 300 ? -5.698 15.507 10.404 1.00 98.00 300 LYS A C 1
ATOM 2258 O O . LYS A 1 300 ? -5.385 16.601 10.878 1.00 98.00 300 LYS A O 1
ATOM 2263 N N . PRO A 1 301 ? -6.872 14.924 10.709 1.00 97.25 301 PRO A N 1
ATOM 2264 C CA . PRO A 1 301 ? -7.754 15.471 11.732 1.00 97.25 301 PRO A CA 1
ATOM 2265 C C . PRO A 1 301 ? -7.045 15.604 13.090 1.00 97.25 301 PRO A C 1
ATOM 2267 O O . PRO A 1 301 ? -6.213 14.771 13.468 1.00 97.25 301 PRO A O 1
ATOM 2270 N N . THR A 1 302 ? -7.373 16.661 13.835 1.00 94.75 302 THR A N 1
ATOM 2271 C CA . THR A 1 302 ? -6.674 17.025 15.079 1.00 94.75 302 THR A CA 1
ATOM 2272 C C . THR A 1 302 ? -6.714 15.906 16.119 1.00 94.75 302 THR A C 1
ATOM 2274 O O . THR A 1 302 ? -5.661 15.509 16.611 1.00 94.75 302 THR A O 1
ATOM 2277 N N . ASP A 1 303 ? -7.892 15.332 16.363 1.00 94.62 303 ASP A N 1
ATOM 2278 C CA . ASP A 1 303 ? -8.114 14.326 17.414 1.00 94.62 303 ASP A CA 1
ATOM 2279 C C . ASP A 1 303 ? -7.891 12.878 16.939 1.00 94.62 303 ASP A C 1
ATOM 2281 O O . ASP A 1 303 ? -8.299 11.926 17.605 1.00 94.62 303 ASP A O 1
ATOM 2285 N N . LEU A 1 304 ? -7.287 12.698 15.760 1.00 97.62 304 LEU A N 1
ATOM 2286 C CA . LEU A 1 304 ? -7.055 11.383 15.175 1.00 97.62 304 LEU A CA 1
ATOM 2287 C C . LEU A 1 304 ? -5.708 10.814 15.622 1.00 97.62 304 LEU A C 1
ATOM 2289 O O . LEU A 1 304 ? -4.656 11.391 15.315 1.00 97.62 304 LEU A O 1
ATOM 2293 N N . SER A 1 305 ? -5.755 9.669 16.303 1.00 98.31 305 SER A N 1
ATOM 2294 C CA . SER A 1 305 ? -4.569 8.892 16.667 1.00 98.31 305 SER A CA 1
ATOM 2295 C C . SER A 1 305 ? -4.069 8.066 15.481 1.00 98.31 305 SER A C 1
ATOM 2297 O O . SER A 1 305 ? -4.860 7.528 14.701 1.00 98.31 305 SER A O 1
ATOM 2299 N N . VAL A 1 306 ? -2.749 7.954 15.341 1.00 98.62 306 VAL A N 1
ATOM 2300 C CA . VAL A 1 306 ? -2.102 7.158 14.294 1.00 98.62 306 VAL A CA 1
ATOM 2301 C C . VAL A 1 306 ? -1.315 6.033 14.952 1.00 98.62 306 VAL A C 1
ATOM 2303 O O . VAL A 1 306 ? -0.658 6.199 15.976 1.00 98.62 306 VAL A O 1
ATOM 2306 N N . SER A 1 307 ? -1.408 4.846 14.386 1.00 98.38 307 SER A N 1
ATOM 2307 C CA . SER A 1 307 ? -0.690 3.659 14.827 1.00 98.38 307 SER A CA 1
ATOM 2308 C C . SER A 1 307 ? -0.051 2.989 13.625 1.00 98.38 307 SER A C 1
ATOM 2310 O O . SER A 1 307 ? -0.566 3.074 12.507 1.00 98.38 307 SER A O 1
ATOM 2312 N N . VAL A 1 308 ? 1.036 2.272 13.879 1.00 98.62 308 VAL A N 1
ATOM 2313 C CA . VAL A 1 308 ? 1.588 1.315 12.925 1.00 98.62 308 VAL A CA 1
ATOM 2314 C C . VAL A 1 308 ? 1.633 -0.064 13.570 1.00 98.62 308 VAL A C 1
ATOM 2316 O O . VAL A 1 308 ? 1.940 -0.173 14.755 1.00 98.62 308 VAL A O 1
ATOM 2319 N N . VAL A 1 309 ? 1.324 -1.101 12.796 1.00 98.75 309 VAL A N 1
ATOM 2320 C CA . VAL A 1 309 ? 1.649 -2.490 13.129 1.00 98.75 309 VAL A CA 1
ATOM 2321 C C . VAL A 1 309 ? 2.692 -2.972 12.125 1.00 98.75 309 VAL A C 1
ATOM 2323 O O . VAL A 1 309 ? 2.358 -3.328 10.995 1.00 98.75 309 VAL A O 1
ATOM 2326 N N . GLY A 1 310 ? 3.961 -2.935 12.527 1.00 98.38 310 GLY A N 1
ATOM 2327 C CA . GLY A 1 310 ? 5.070 -3.486 11.757 1.00 98.38 310 GLY A CA 1
ATOM 2328 C C . GLY A 1 310 ? 5.059 -5.012 11.816 1.00 98.38 310 GLY A C 1
ATOM 2329 O O . GLY A 1 310 ? 4.965 -5.581 12.905 1.00 98.38 310 GLY A O 1
ATOM 2330 N N . VAL A 1 311 ? 5.159 -5.682 10.670 1.00 98.25 311 VAL A N 1
ATOM 2331 C CA . VAL A 1 311 ? 5.205 -7.151 10.588 1.00 98.25 311 VAL A CA 1
ATOM 2332 C C . VAL A 1 311 ? 6.495 -7.617 9.922 1.00 98.25 311 VAL A C 1
ATOM 2334 O O . VAL A 1 311 ? 6.832 -7.190 8.829 1.00 98.25 311 VAL A O 1
ATOM 2337 N N . SER A 1 312 ? 7.236 -8.529 10.549 1.00 96.44 312 SER A N 1
ATOM 2338 C CA . SER A 1 312 ? 8.524 -9.014 10.016 1.00 96.44 312 SER A CA 1
ATOM 2339 C C . SER A 1 312 ? 8.363 -10.197 9.045 1.00 96.44 312 SER A C 1
ATOM 2341 O O . SER A 1 312 ? 9.135 -11.157 9.055 1.00 96.44 312 SER A O 1
ATOM 2343 N N . THR A 1 313 ? 7.319 -10.156 8.210 1.00 95.12 313 THR A N 1
ATOM 2344 C CA . THR A 1 313 ? 7.000 -11.187 7.204 1.00 95.12 313 THR A CA 1
ATOM 2345 C C . THR A 1 313 ? 7.674 -10.953 5.849 1.00 95.12 313 THR A C 1
ATOM 2347 O O . THR A 1 313 ? 7.650 -11.841 4.994 1.00 95.12 313 THR A O 1
ATOM 2350 N N . GLY A 1 314 ? 8.279 -9.778 5.661 1.00 90.25 314 GLY A N 1
ATOM 2351 C CA . GLY A 1 314 ? 9.051 -9.404 4.482 1.00 90.25 314 GLY A CA 1
ATOM 2352 C C . GLY A 1 314 ? 10.558 -9.591 4.642 1.00 90.25 314 GLY A C 1
ATOM 2353 O O . GLY A 1 314 ? 11.038 -10.606 5.140 1.00 90.25 314 GLY A O 1
ATOM 2354 N N . SER A 1 315 ? 11.321 -8.608 4.156 1.00 91.25 315 SER A N 1
ATOM 2355 C CA . SER A 1 315 ? 12.797 -8.654 4.147 1.00 91.25 315 SER A CA 1
ATOM 2356 C C . SER A 1 315 ? 13.457 -8.004 5.365 1.00 91.25 315 SER A C 1
ATOM 2358 O O . SER A 1 315 ? 14.676 -8.096 5.491 1.00 91.25 315 SER A O 1
ATOM 2360 N N . TYR A 1 316 ? 12.678 -7.346 6.226 1.00 94.38 316 TYR A N 1
ATOM 2361 C CA . TYR A 1 316 ? 13.180 -6.539 7.337 1.00 94.38 316 TYR A CA 1
ATOM 2362 C C . TYR A 1 316 ? 12.938 -7.218 8.683 1.00 94.38 316 TYR A C 1
ATOM 2364 O O . TYR A 1 316 ? 11.917 -7.882 8.890 1.00 94.38 316 TYR A O 1
ATOM 2372 N N . SER A 1 317 ? 13.895 -7.065 9.594 1.00 96.50 317 SER A N 1
ATOM 2373 C CA . SER A 1 317 ? 13.834 -7.656 10.927 1.00 96.50 317 SER A CA 1
ATOM 2374 C C . SER A 1 317 ? 12.929 -6.865 11.875 1.00 96.50 317 SER A C 1
ATOM 2376 O O . SER A 1 317 ? 12.588 -5.704 11.638 1.00 96.50 317 SER A O 1
ATOM 2378 N N . VAL A 1 318 ? 12.552 -7.501 12.986 1.00 97.88 318 VAL A N 1
ATOM 2379 C CA . VAL A 1 318 ? 11.791 -6.857 14.068 1.00 97.88 318 VAL A CA 1
ATOM 2380 C C . VAL A 1 318 ? 12.553 -5.649 14.611 1.00 97.88 318 VAL A C 1
ATOM 2382 O O . VAL A 1 318 ? 11.962 -4.593 14.824 1.00 97.88 318 VAL A O 1
ATOM 2385 N N . GLU A 1 319 ? 13.866 -5.782 14.798 1.00 97.94 319 GLU A N 1
ATOM 2386 C CA . GLU A 1 319 ? 14.738 -4.717 15.292 1.00 97.94 319 GLU A CA 1
ATOM 2387 C C . GLU A 1 319 ? 14.775 -3.534 14.322 1.00 97.94 319 GLU A C 1
ATOM 2389 O O . GLU A 1 319 ? 14.563 -2.400 14.744 1.00 97.94 319 GLU A O 1
ATOM 2394 N N . GLU A 1 320 ? 14.948 -3.790 13.019 1.00 96.88 320 GLU A N 1
ATOM 2395 C CA . GLU A 1 320 ? 14.969 -2.736 11.997 1.00 96.88 320 GLU A CA 1
ATOM 2396 C C . GLU A 1 320 ? 13.664 -1.928 11.970 1.00 96.88 320 GLU A C 1
ATOM 2398 O O . GLU A 1 320 ? 13.697 -0.701 11.877 1.00 96.88 320 GLU A O 1
ATOM 2403 N N . LEU A 1 321 ? 12.508 -2.593 12.070 1.00 97.75 321 LEU A N 1
ATOM 2404 C CA . LEU A 1 321 ? 11.208 -1.914 12.108 1.00 97.75 321 LEU A CA 1
ATOM 2405 C C . LEU A 1 321 ? 10.980 -1.183 13.441 1.00 97.75 321 LEU A C 1
ATOM 2407 O O . LEU A 1 321 ? 10.429 -0.078 13.455 1.00 97.75 321 LEU A O 1
ATOM 2411 N N . SER A 1 322 ? 11.421 -1.771 14.556 1.00 97.75 322 SER A N 1
ATOM 2412 C CA . SER A 1 322 ? 11.251 -1.206 15.902 1.00 97.75 322 SER A CA 1
ATOM 2413 C C . SER A 1 322 ? 12.069 0.067 16.092 1.00 97.75 322 SER A C 1
ATOM 2415 O O . SER A 1 322 ? 11.550 1.058 16.607 1.00 97.75 322 SER A O 1
ATOM 2417 N N . ASP A 1 323 ? 13.309 0.093 15.601 1.00 97.81 323 ASP A N 1
ATOM 2418 C CA . ASP A 1 323 ? 14.189 1.263 15.681 1.00 97.81 323 ASP A CA 1
ATOM 2419 C C . ASP A 1 323 ? 13.581 2.495 14.983 1.00 97.81 323 ASP A C 1
ATOM 2421 O O . ASP A 1 323 ? 13.773 3.636 15.413 1.00 97.81 323 ASP A O 1
ATOM 2425 N N . LEU A 1 324 ? 12.796 2.284 13.922 1.00 97.62 324 LEU A N 1
ATOM 2426 C CA . LEU A 1 324 ? 12.141 3.353 13.161 1.00 97.62 324 LEU A CA 1
ATOM 2427 C C . LEU A 1 324 ? 10.881 3.905 13.838 1.00 97.62 324 LEU A C 1
ATOM 2429 O O . LEU A 1 324 ? 10.506 5.060 13.593 1.00 97.62 324 LEU A O 1
ATOM 2433 N N . CYS A 1 325 ? 10.233 3.109 14.689 1.00 96.69 325 CYS A N 1
ATOM 2434 C CA . CYS A 1 325 ? 9.006 3.496 15.378 1.00 96.69 325 CYS A CA 1
ATOM 2435 C C . CYS A 1 325 ? 9.234 4.666 16.344 1.00 96.69 325 CYS A C 1
ATOM 2437 O O . CYS A 1 325 ? 8.401 5.572 16.422 1.00 96.69 325 CYS A O 1
ATOM 2439 N N . GLY A 1 326 ? 10.384 4.693 17.024 1.00 94.94 326 GLY A N 1
ATOM 2440 C CA . GLY A 1 326 ? 10.631 5.624 18.125 1.00 94.94 326 GLY A CA 1
ATOM 2441 C C . GLY A 1 326 ? 9.687 5.396 19.311 1.00 94.94 326 GLY A C 1
ATOM 2442 O O . GLY A 1 326 ? 9.025 4.364 19.403 1.00 94.94 326 GLY A O 1
ATOM 2443 N N . ASP A 1 327 ? 9.634 6.372 20.217 1.00 96.69 327 ASP A N 1
ATOM 2444 C CA . ASP A 1 327 ? 8.829 6.273 21.436 1.00 96.69 327 ASP A CA 1
ATOM 2445 C C . ASP A 1 327 ? 7.334 6.508 21.174 1.00 96.69 327 ASP A C 1
ATOM 2447 O O . ASP A 1 327 ? 6.949 7.341 20.348 1.00 96.69 327 ASP A O 1
ATOM 2451 N N . GLU A 1 328 ? 6.492 5.801 21.929 1.00 97.44 328 GLU A N 1
ATOM 2452 C CA . GLU A 1 328 ? 5.046 6.023 21.972 1.00 97.44 328 GLU A CA 1
ATOM 2453 C C . GLU A 1 328 ? 4.716 7.445 22.453 1.00 97.44 328 GLU A C 1
ATOM 2455 O O . GLU A 1 328 ? 5.330 7.973 23.384 1.00 97.44 328 GLU A O 1
ATOM 2460 N N . VAL A 1 329 ? 3.695 8.050 21.845 1.00 97.38 329 VAL A N 1
ATOM 2461 C CA . VAL A 1 329 ? 3.115 9.317 22.293 1.00 97.38 329 VAL A CA 1
ATOM 2462 C C . VAL A 1 329 ? 1.626 9.103 22.530 1.00 97.38 329 VAL A C 1
ATOM 2464 O O . VAL A 1 329 ? 0.859 8.936 21.580 1.00 97.38 329 VAL A O 1
ATOM 2467 N N . GLU A 1 330 ? 1.218 9.121 23.800 1.00 95.88 330 GLU A N 1
ATOM 2468 C CA . GLU A 1 330 ? -0.156 8.832 24.224 1.00 95.88 330 GLU A CA 1
ATOM 2469 C C . GLU A 1 330 ? -1.187 9.647 23.423 1.00 95.88 330 GLU A C 1
ATOM 2471 O O . GLU A 1 330 ? -1.106 10.872 23.320 1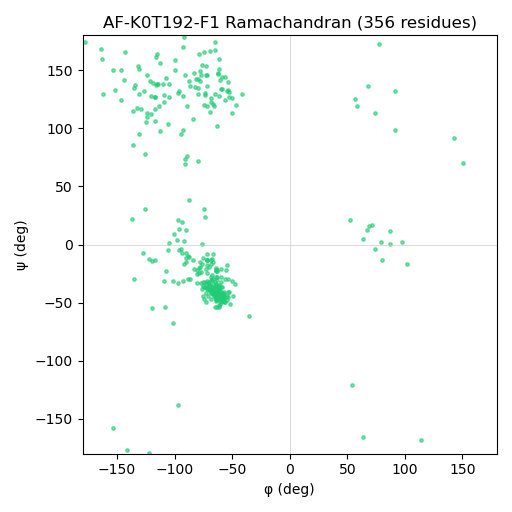.00 95.88 330 GLU A O 1
ATOM 2476 N N . GLY A 1 331 ? -2.155 8.946 22.824 1.00 94.00 331 GLY A N 1
ATOM 2477 C CA . GLY A 1 331 ? -3.228 9.543 22.023 1.00 94.00 331 GLY A CA 1
ATOM 2478 C C . GLY A 1 331 ? -2.817 10.058 20.637 1.00 94.00 331 GLY A C 1
ATOM 2479 O O . GLY A 1 331 ? -3.685 10.478 19.875 1.00 94.00 331 GLY A O 1
ATOM 2480 N N . VAL A 1 332 ? -1.532 10.001 20.277 1.00 96.81 332 VAL A N 1
ATOM 2481 C CA . VAL A 1 332 ? -1.001 10.542 19.014 1.00 96.81 332 VAL A CA 1
ATOM 2482 C C . VAL A 1 332 ? -0.364 9.448 18.162 1.00 96.81 332 VAL A C 1
ATOM 2484 O O . VAL A 1 332 ? -0.760 9.274 17.010 1.00 96.81 332 VAL A O 1
ATOM 2487 N N . TRP A 1 333 ? 0.595 8.711 18.725 1.00 98.06 333 TRP A N 1
ATOM 2488 C CA . TRP A 1 333 ? 1.426 7.732 18.028 1.00 98.06 333 TRP A CA 1
ATOM 2489 C C . TRP A 1 333 ? 1.569 6.460 18.864 1.00 98.06 333 TRP A C 1
ATOM 2491 O O . TRP A 1 333 ? 2.164 6.493 19.937 1.00 98.06 333 TRP A O 1
ATOM 2501 N N . LEU A 1 334 ? 1.026 5.349 18.362 1.00 97.44 334 LEU A N 1
ATOM 2502 C CA . LEU A 1 334 ? 1.005 4.053 19.053 1.00 97.44 334 LEU A CA 1
ATOM 2503 C C . LEU A 1 334 ? 1.628 2.967 18.153 1.00 97.44 334 LEU A C 1
ATOM 2505 O O . LEU A 1 334 ? 0.889 2.239 17.479 1.00 97.44 334 LEU A O 1
ATOM 2509 N N . PRO A 1 335 ? 2.966 2.894 18.051 1.00 97.88 335 PRO A N 1
ATOM 2510 C CA . PRO A 1 335 ? 3.630 1.894 17.230 1.00 97.88 335 PRO A CA 1
ATOM 2511 C C . PRO A 1 335 ? 3.669 0.531 17.920 1.00 97.88 335 PRO A C 1
ATOM 2513 O O . PRO A 1 335 ? 3.931 0.429 19.116 1.00 97.88 335 PRO A O 1
ATOM 2516 N N . ILE A 1 336 ? 3.465 -0.530 17.146 1.00 98.25 336 ILE A N 1
ATOM 2517 C CA . ILE A 1 336 ? 3.649 -1.915 17.575 1.00 98.25 336 ILE A CA 1
ATOM 2518 C C . ILE A 1 336 ? 4.410 -2.638 16.467 1.00 98.25 336 ILE A C 1
ATOM 2520 O O . ILE A 1 336 ? 4.062 -2.510 15.298 1.00 98.25 336 ILE A O 1
ATOM 2524 N N . VAL A 1 337 ? 5.427 -3.419 16.819 1.00 98.31 337 VAL A N 1
ATOM 2525 C CA . VAL A 1 337 ? 6.087 -4.343 15.889 1.00 98.31 337 VAL A CA 1
ATOM 2526 C C . VAL A 1 337 ? 5.873 -5.754 16.414 1.00 98.31 337 VAL A C 1
ATOM 2528 O O . VAL A 1 337 ? 6.106 -6.016 17.593 1.00 98.31 337 VAL A O 1
ATOM 2531 N N . LEU A 1 338 ? 5.361 -6.637 15.559 1.00 98.00 338 LEU A N 1
ATOM 2532 C CA . LEU A 1 338 ? 5.127 -8.035 15.910 1.00 98.00 338 LEU A CA 1
ATOM 2533 C C . LEU A 1 338 ? 6.436 -8.828 15.889 1.00 98.00 338 LEU A C 1
ATOM 2535 O O . LEU A 1 338 ? 7.343 -8.526 15.109 1.00 98.00 338 LEU A O 1
ATOM 2539 N N . GLU A 1 339 ? 6.518 -9.854 16.736 1.00 95.62 339 GLU A N 1
ATOM 2540 C CA . GLU A 1 339 ? 7.705 -10.701 16.855 1.00 95.62 339 GLU A CA 1
ATOM 2541 C C . GLU A 1 339 ? 7.978 -11.493 15.567 1.00 95.62 339 GLU A C 1
ATOM 2543 O O . GLU A 1 339 ? 7.153 -11.586 14.653 1.00 95.62 339 GLU A O 1
ATOM 2548 N N . HIS A 1 340 ? 9.163 -12.095 15.474 1.00 89.19 340 HIS A N 1
ATOM 2549 C CA . HIS A 1 340 ? 9.546 -12.824 14.270 1.00 89.19 340 HIS A CA 1
ATOM 2550 C C . HIS A 1 340 ? 8.606 -14.001 13.971 1.00 89.19 340 HIS A C 1
ATOM 2552 O O . HIS A 1 340 ? 8.383 -14.877 14.808 1.00 89.19 340 HIS A O 1
ATOM 2558 N N . GLY A 1 341 ? 8.098 -14.049 12.736 1.00 82.75 341 GLY A N 1
ATOM 2559 C CA . GLY A 1 341 ? 7.127 -15.056 12.301 1.00 82.75 341 GLY A CA 1
ATOM 2560 C C . GLY A 1 341 ? 5.689 -14.767 12.742 1.00 82.75 341 GLY A C 1
ATOM 2561 O O . GLY A 1 341 ? 4.798 -15.566 12.446 1.00 82.75 341 GLY A O 1
ATOM 2562 N N . GLU A 1 342 ? 5.454 -13.638 13.412 1.00 92.50 342 GLU A N 1
ATOM 2563 C CA . GLU A 1 342 ? 4.130 -13.098 13.680 1.00 92.50 342 GLU A CA 1
ATOM 2564 C C . GLU A 1 342 ? 3.787 -12.025 12.640 1.00 92.50 342 GLU A C 1
ATOM 2566 O O . GLU A 1 342 ? 4.557 -11.107 12.361 1.00 92.50 342 GLU A O 1
ATOM 2571 N N . GLY A 1 343 ? 2.606 -12.137 12.043 1.00 95.06 343 GLY A N 1
ATOM 2572 C CA . GLY A 1 343 ? 2.088 -11.139 11.114 1.00 95.06 343 GLY A CA 1
ATOM 2573 C C . GLY A 1 343 ? 0.569 -11.140 11.089 1.00 95.06 343 GLY A C 1
ATOM 2574 O O . GLY A 1 343 ? -0.084 -11.654 12.000 1.00 95.06 343 GLY A O 1
ATOM 2575 N N . VAL A 1 344 ? -0.012 -10.626 10.005 1.00 97.50 344 VAL A N 1
ATOM 2576 C CA . VAL A 1 344 ? -1.475 -10.607 9.807 1.00 97.50 344 VAL A CA 1
ATOM 2577 C C . VAL A 1 344 ? -2.073 -12.019 9.897 1.00 97.50 344 VAL A C 1
ATOM 2579 O O . VAL A 1 344 ? -3.195 -12.202 10.360 1.00 97.50 344 VAL A O 1
ATOM 2582 N N . GLY A 1 345 ? -1.306 -13.047 9.528 1.00 97.25 345 GLY A N 1
ATOM 2583 C CA . GLY A 1 345 ? -1.704 -14.449 9.634 1.00 97.25 345 GLY A CA 1
ATOM 2584 C C . GLY A 1 345 ? -1.944 -14.976 11.052 1.00 97.25 345 GLY A C 1
ATOM 2585 O O . GLY A 1 345 ? -2.682 -15.943 11.243 1.00 97.25 345 GLY A O 1
ATOM 2586 N N . ASN A 1 346 ? -1.357 -14.342 12.066 1.00 97.94 346 ASN A N 1
ATOM 2587 C CA . ASN A 1 346 ? -1.462 -14.751 13.463 1.00 97.94 346 ASN A CA 1
ATOM 2588 C C . ASN A 1 346 ? -2.652 -14.041 14.114 1.00 97.94 346 ASN A C 1
ATOM 2590 O O . ASN A 1 346 ? -2.468 -13.172 14.965 1.00 97.94 346 ASN A O 1
ATOM 2594 N N . ARG A 1 347 ? -3.873 -14.415 13.705 1.00 97.56 347 ARG A N 1
ATOM 2595 C CA . ARG A 1 347 ? -5.134 -13.717 14.018 1.00 97.56 347 ARG A CA 1
ATOM 2596 C C . ARG A 1 347 ? -5.191 -13.083 15.407 1.00 97.56 347 ARG A C 1
ATOM 2598 O O . ARG A 1 347 ? -5.342 -11.875 15.514 1.00 97.56 347 ARG A O 1
ATOM 2605 N N . ASP A 1 348 ? -5.080 -13.870 16.474 1.00 98.06 348 ASP A N 1
ATOM 2606 C CA . ASP A 1 348 ? -5.303 -13.359 17.833 1.00 98.06 348 ASP A CA 1
ATOM 2607 C C . ASP A 1 348 ? -4.219 -12.359 18.274 1.00 98.06 348 ASP A C 1
ATOM 2609 O O . ASP A 1 348 ? -4.488 -11.451 19.057 1.00 98.06 348 ASP A O 1
ATOM 2613 N N . ILE A 1 349 ? -2.989 -12.522 17.780 1.00 98.06 349 ILE A N 1
ATOM 2614 C CA . ILE A 1 349 ? -1.873 -11.606 18.042 1.00 98.06 349 ILE A CA 1
ATOM 2615 C C . ILE A 1 349 ? -2.092 -10.309 17.268 1.00 98.06 349 ILE A C 1
ATOM 2617 O O . ILE A 1 349 ? -2.071 -9.232 17.860 1.00 98.06 349 ILE A O 1
ATOM 2621 N N . PHE A 1 350 ? -2.391 -10.423 15.973 1.00 98.50 350 PHE A N 1
ATOM 2622 C CA . PHE A 1 350 ? -2.671 -9.283 15.111 1.00 98.50 350 PHE A CA 1
ATOM 2623 C C . PHE A 1 350 ? -3.864 -8.458 15.620 1.00 98.50 350 PHE A C 1
ATOM 2625 O O . PHE A 1 350 ? -3.750 -7.248 15.797 1.00 98.50 350 PHE A O 1
ATOM 2632 N N . LEU A 1 351 ? -4.988 -9.101 15.953 1.00 98.31 351 LEU A N 1
ATOM 2633 C CA . LEU A 1 351 ? -6.172 -8.410 16.471 1.00 98.31 351 LEU A CA 1
ATOM 2634 C C . LEU A 1 351 ? -5.908 -7.733 17.825 1.00 98.31 351 LEU A C 1
ATOM 2636 O O . LEU A 1 351 ? -6.437 -6.648 18.068 1.00 98.31 351 LEU A O 1
ATOM 2640 N N . ARG A 1 352 ? -5.077 -8.322 18.699 1.00 98.06 352 ARG A N 1
ATOM 2641 C CA . ARG A 1 352 ? -4.633 -7.661 19.940 1.00 98.06 352 ARG A CA 1
ATOM 2642 C C . ARG A 1 352 ? -3.777 -6.432 19.652 1.00 98.06 352 ARG A C 1
ATOM 2644 O O . ARG A 1 352 ? -4.017 -5.390 20.254 1.00 98.06 352 ARG A O 1
ATOM 2651 N N . ALA A 1 353 ? -2.838 -6.520 18.711 1.00 97.81 353 ALA A N 1
ATOM 2652 C CA . ALA A 1 353 ? -2.022 -5.378 18.297 1.00 97.81 353 ALA A CA 1
ATOM 2653 C C . ALA A 1 353 ? -2.876 -4.245 17.705 1.00 97.81 353 ALA A C 1
ATOM 2655 O O . ALA A 1 353 ? -2.673 -3.072 18.012 1.00 97.81 353 ALA A O 1
ATOM 2656 N N . CYS A 1 354 ? -3.923 -4.578 16.949 1.00 97.88 354 CYS A N 1
ATOM 2657 C CA . CYS A 1 354 ? -4.888 -3.588 16.477 1.00 97.88 354 CYS A CA 1
ATOM 2658 C C . CYS A 1 354 ? -5.807 -3.035 17.588 1.00 97.88 354 CYS A C 1
ATOM 2660 O O . CYS A 1 354 ? -6.544 -2.081 17.352 1.00 97.88 354 CYS A O 1
ATOM 2662 N N . GLY A 1 355 ? -5.778 -3.589 18.804 1.00 97.00 355 GLY A N 1
ATOM 2663 C CA . GLY A 1 355 ? -6.689 -3.230 19.896 1.00 97.00 355 GLY A CA 1
ATOM 2664 C C . GLY A 1 355 ? -8.129 -3.717 19.693 1.00 97.00 355 GLY A C 1
ATOM 2665 O O . GLY A 1 355 ? -9.039 -3.227 20.358 1.00 97.00 355 GLY A O 1
ATOM 2666 N N . LEU A 1 356 ? -8.337 -4.667 18.777 1.00 96.06 356 LEU A N 1
ATOM 2667 C CA . LEU A 1 356 ? -9.637 -5.246 18.436 1.00 96.06 356 LEU A CA 1
ATOM 2668 C C . LEU A 1 356 ? -9.996 -6.445 19.326 1.00 96.06 356 LEU A C 1
ATOM 2670 O O . LEU A 1 356 ? -11.169 -6.706 19.590 1.00 96.06 356 LEU A O 1
ATOM 2674 N N . LEU A 1 357 ? -8.999 -7.184 19.812 1.00 93.75 357 LEU A N 1
ATOM 2675 C CA . LEU A 1 357 ? -9.184 -8.301 20.739 1.00 93.75 357 LEU A CA 1
ATOM 2676 C C . LEU A 1 357 ? -8.654 -7.910 22.126 1.00 93.75 357 LEU A C 1
ATOM 2678 O O . LEU A 1 357 ? -7.526 -7.435 22.230 1.00 93.75 357 LEU A O 1
ATOM 2682 N N . ARG A 1 358 ? -9.473 -8.087 23.173 1.00 75.81 358 ARG A N 1
ATOM 2683 C CA . ARG A 1 358 ? -9.113 -7.795 24.575 1.00 75.81 358 ARG A CA 1
ATOM 2684 C C . ARG A 1 358 ? -8.547 -9.002 25.305 1.00 75.81 358 ARG A C 1
ATOM 2686 O O . ARG A 1 358 ? -9.008 -10.131 25.019 1.00 75.81 358 ARG A O 1
#

Secondary structure (DSSP, 8-state):
--------------------SSTTHHHHHHHHHHHHHHHHHHHHHHHTS-----SEEEEE-SBTTTEEE-TTGGGSHHHHHHHHHHHHHH--SS---TT--HHHHS-GGGTTT--HHHHHHHHHHHHHGGG--HHHHHHHHHHHHHHHHHHHHTS-HHHHTTTEEEPTTHHHHHHHHHHH-TTEEEEEEESS-HHHHHHHHHHTT-GGG--SPB--S--S---TT-GGG-B-EEETTT-----TT-TTHHHHHHHHHHHHHHHHHHHT-S-GGG--EEEEEESSHHHHHHHHHHHT-TTS-TT-EEEEEE-TTSSS-HHHHHHHH-S-BTTTEEEEEPPTT-STTSHHHHHHHTT---

Sequence (358 aa):
NDTPLGVGRLACGPAVGSPSLALSVRRSEAMDAMRVFCAVCASLLMLLSSVHGFSTLITFDVDGTLVSSSPGWEKGAHGRSFIHAVDKVLGRDDAFGPSATIPELLESHEFHGSTDGLILMRLARRLLGSSFDKDVASSKVQEMMREMYRFVSECDDKQVGTGIAPLPGVIDTLKSISESYDDVAVGLVTGNVEGIARRKMKALGLLDTNVFTSLEDSQGTEWEGVEELRFLGGFGSDYCSGSIDDFSRNHLDRGEQLAICVQRCLSIMDDPSQLRRIIHVGDAPADVLAARSYVEHSTKPTDLSVSVVGVSTGSYSVEELSDLCGDEVEGVWLPIVLEHGEGVGNRDIFLRACGLLR